Protein AF-A0A9W7GBH0-F1 (afdb_monomer)

Organism: NCBI:txid722753

InterPro domains:
  IPR023393 START-like domain superfamily [G3DSA:3.30.530.20] (1-182)
  IPR044996 Coenzyme Q-binding protein COQ10-like [PTHR12901] (3-180)

Mean predicted aligned error: 9.2 Å

pLDDT: mean 79.4, std 19.67, range [28.48, 96.88]

Foldseek 3Di:
DQFFLVLLLVLVPPQQCCCVFQPQFVGKDFPFQFDQD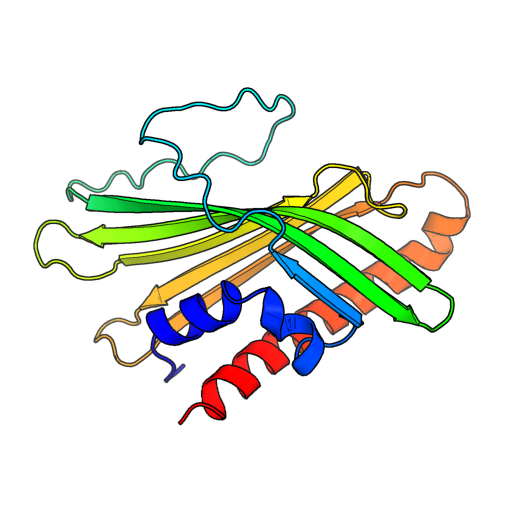DPPDDDPDDDDDDPDPDPPPDPFDKDKDKTWTKMKTWGDPDPVDIWIWIWIKIWMWIATPVPRHTAKIKIKTWTPCRIPFFNIKIKMWIWGADDVRRDIDIDIDIDTHTPDPDPCCVVVVVVCVVVVVVSVVSRVVRSVVVSVVVD

Sequence (183 aa):
MDIKPSKLFHVVTDVNEYSKFVPYVAKSVILSPDQIFPPGQRSKVSHSPISVLEPLNSTEKATIFKKQFQATLDVGFTSTFTDKYTSLVNCRRIQSDADSSVLEYSVHAQDLGDSSFFYGLGSLWTIRPHDGGSGSNVEFTCWYVPRSSSVFAKGVGVMIDGSYEMVSRRQMEAFWSRCKEDR

Structure (mmCIF, N/CA/C/O backbone):
data_AF-A0A9W7GBH0-F1
#
_entry.id   AF-A0A9W7GBH0-F1
#
loop_
_atom_site.group_PDB
_atom_site.id
_atom_site.type_symbol
_atom_site.label_atom_id
_atom_site.label_alt_id
_atom_site.label_comp_id
_atom_site.label_asym_id
_atom_site.label_entity_id
_atom_site.label_seq_id
_atom_site.pdbx_PDB_ins_code
_atom_site.Cartn_x
_atom_site.Cartn_y
_atom_site.Cartn_z
_atom_site.occupancy
_atom_site.B_iso_or_equiv
_atom_site.auth_seq_id
_atom_site.auth_comp_id
_atom_site.auth_asym_id
_atom_site.auth_atom_id
_atom_site.pdbx_P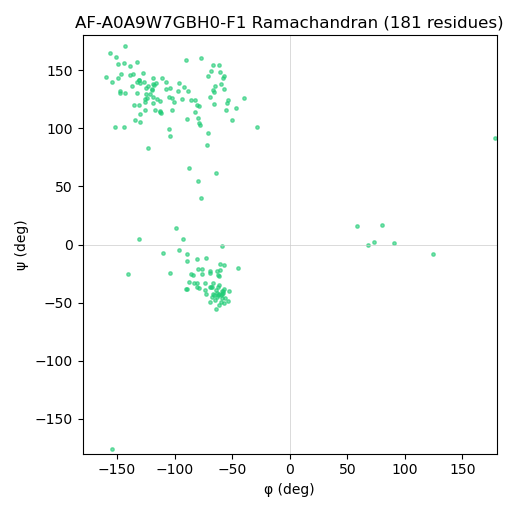DB_model_num
ATOM 1 N N . MET A 1 1 ? 12.425 -12.476 -5.979 1.00 63.09 1 MET A N 1
ATOM 2 C CA . MET A 1 1 ? 11.311 -13.465 -5.940 1.00 63.09 1 MET A CA 1
ATOM 3 C C . MET A 1 1 ? 10.638 -13.525 -7.308 1.00 63.09 1 MET A C 1
ATOM 5 O O . MET A 1 1 ? 10.525 -12.467 -7.914 1.00 63.09 1 MET A O 1
ATOM 9 N N . ASP A 1 2 ? 10.138 -14.682 -7.762 1.00 84.94 2 ASP A N 1
ATOM 10 C CA . ASP A 1 2 ? 9.550 -14.868 -9.114 1.00 84.94 2 ASP A CA 1
ATOM 11 C C . ASP A 1 2 ? 8.100 -14.354 -9.232 1.00 84.94 2 ASP A C 1
ATOM 13 O O . ASP A 1 2 ? 7.161 -15.075 -9.588 1.00 84.94 2 ASP A O 1
ATOM 17 N N . ILE A 1 3 ? 7.891 -13.089 -8.874 1.00 88.38 3 ILE A N 1
ATOM 18 C CA . ILE A 1 3 ? 6.651 -12.351 -9.115 1.00 88.38 3 ILE A CA 1
ATOM 19 C C . ILE A 1 3 ? 7.029 -11.140 -9.952 1.00 88.38 3 ILE A C 1
ATOM 21 O O . ILE A 1 3 ? 7.956 -10.409 -9.600 1.00 88.38 3 ILE A O 1
ATOM 25 N N . LYS A 1 4 ? 6.315 -10.923 -11.060 1.00 91.06 4 LYS A N 1
ATOM 26 C CA . LYS A 1 4 ? 6.523 -9.743 -11.905 1.00 91.06 4 LYS A CA 1
ATOM 27 C C . LYS A 1 4 ? 6.148 -8.472 -11.128 1.00 91.06 4 LYS A C 1
ATOM 29 O O . LYS A 1 4 ? 5.064 -8.459 -10.535 1.00 91.06 4 LYS A O 1
ATOM 34 N N . PRO A 1 5 ? 6.952 -7.395 -11.195 1.00 92.00 5 PRO A N 1
ATOM 35 C CA . PRO A 1 5 ? 6.675 -6.152 -10.472 1.00 92.00 5 PRO A CA 1
ATOM 36 C C . PRO A 1 5 ? 5.276 -5.588 -10.729 1.00 92.00 5 PRO A C 1
ATOM 38 O O . PRO A 1 5 ? 4.586 -5.172 -9.803 1.00 92.00 5 PRO A O 1
ATOM 41 N N . SER A 1 6 ? 4.819 -5.653 -11.983 1.00 92.31 6 SER A N 1
ATOM 42 C CA . SER A 1 6 ? 3.494 -5.183 -12.393 1.00 92.31 6 SER A CA 1
ATOM 43 C C . SER A 1 6 ? 2.346 -5.925 -11.709 1.00 92.31 6 SER A C 1
ATOM 45 O O . SER A 1 6 ? 1.331 -5.306 -11.402 1.00 92.31 6 SER A O 1
ATOM 47 N N . LYS A 1 7 ? 2.503 -7.229 -11.444 1.00 92.88 7 LYS A N 1
ATOM 48 C CA . LYS A 1 7 ? 1.482 -8.037 -10.768 1.00 92.88 7 LYS A CA 1
ATOM 49 C C . LYS A 1 7 ? 1.347 -7.619 -9.311 1.00 92.88 7 LYS A C 1
ATOM 51 O O . LYS A 1 7 ? 0.241 -7.344 -8.863 1.00 92.88 7 LYS A O 1
ATOM 56 N N . LEU A 1 8 ? 2.470 -7.525 -8.597 1.00 92.81 8 LEU A N 1
ATOM 57 C CA . LEU A 1 8 ? 2.453 -7.084 -7.204 1.00 92.81 8 LEU A CA 1
ATOM 58 C C . LEU A 1 8 ? 1.930 -5.652 -7.087 1.00 92.81 8 LEU A C 1
ATOM 60 O O . LEU A 1 8 ? 1.092 -5.382 -6.236 1.00 92.81 8 LEU A O 1
ATOM 64 N N . PHE A 1 9 ? 2.367 -4.757 -7.977 1.00 94.69 9 PHE A N 1
ATOM 65 C CA . PHE A 1 9 ? 1.847 -3.396 -8.026 1.00 94.69 9 PHE A CA 1
ATOM 66 C C . PHE A 1 9 ? 0.328 -3.383 -8.204 1.00 94.69 9 PHE A C 1
ATOM 68 O O . PHE A 1 9 ? -0.350 -2.695 -7.454 1.00 94.69 9 PHE A O 1
ATOM 75 N N . HIS A 1 10 ? -0.215 -4.183 -9.127 1.00 95.00 10 HIS A N 1
ATOM 76 C CA . HIS A 1 10 ? -1.659 -4.272 -9.328 1.00 95.00 10 HIS A CA 1
ATOM 77 C C . HIS A 1 10 ? -2.391 -4.682 -8.044 1.00 95.00 10 HIS A C 1
ATOM 79 O O . HIS A 1 10 ? -3.281 -3.952 -7.614 1.00 95.00 10 HIS A O 1
ATOM 85 N N . VAL A 1 11 ? -1.950 -5.761 -7.385 1.00 95.56 11 VAL A N 1
ATOM 86 C CA . VAL A 1 11 ? -2.546 -6.239 -6.125 1.00 95.56 11 VAL A CA 1
ATOM 87 C C . VAL A 1 11 ? -2.461 -5.178 -5.019 1.00 95.56 11 VAL A C 1
ATOM 89 O O . VAL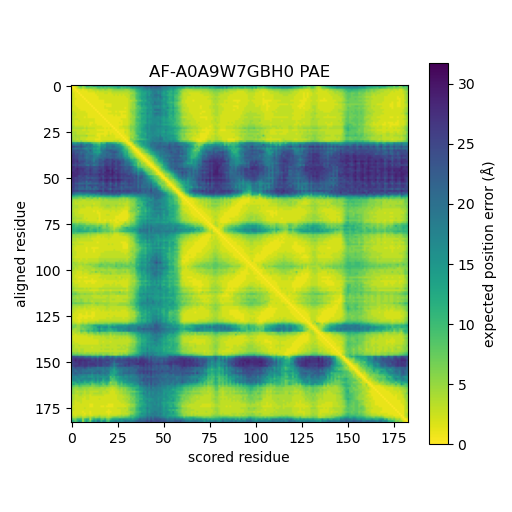 A 1 11 ? -3.443 -4.948 -4.324 1.00 95.56 11 VAL A O 1
ATOM 92 N N . VAL A 1 12 ? -1.323 -4.490 -4.872 1.00 95.06 12 VAL A N 1
ATOM 93 C CA . VAL A 1 12 ? -1.137 -3.414 -3.873 1.00 95.06 12 VAL A CA 1
ATOM 94 C C . VAL A 1 12 ? -1.964 -2.161 -4.205 1.00 95.06 12 VAL A C 1
ATOM 96 O O . VAL A 1 12 ? -2.290 -1.364 -3.333 1.00 95.06 12 VAL A O 1
ATOM 99 N N . THR A 1 13 ? -2.322 -1.939 -5.467 1.00 94.88 13 THR A N 1
ATOM 100 C CA . THR A 1 13 ? -3.194 -0.813 -5.841 1.00 94.88 13 THR A CA 1
ATOM 101 C C . THR A 1 13 ? -4.682 -1.149 -5.800 1.00 94.88 13 THR A C 1
ATOM 103 O O . THR A 1 13 ? -5.501 -0.229 -5.809 1.00 94.88 13 THR A O 1
ATOM 106 N N . ASP A 1 14 ? -5.047 -2.431 -5.723 1.00 95.00 14 ASP A N 1
ATOM 107 C CA . ASP A 1 14 ? -6.439 -2.881 -5.693 1.00 95.00 14 ASP A CA 1
ATOM 108 C C . ASP A 1 14 ? -7.000 -2.911 -4.266 1.00 95.00 14 ASP A C 1
ATOM 110 O O . ASP A 1 14 ? -7.303 -3.950 -3.675 1.00 95.00 14 ASP A O 1
ATOM 114 N N . VAL A 1 15 ? -7.117 -1.717 -3.685 1.00 94.94 15 VAL A N 1
ATOM 115 C CA . VAL A 1 15 ? -7.515 -1.551 -2.282 1.00 94.94 15 VAL A CA 1
ATOM 116 C C . VAL A 1 15 ? -8.921 -2.101 -2.010 1.00 94.94 15 VAL A C 1
ATOM 118 O O . VAL A 1 15 ? -9.196 -2.549 -0.900 1.00 94.94 15 VAL A O 1
ATOM 121 N N . ASN A 1 16 ? -9.815 -2.138 -3.002 1.00 95.69 16 ASN A N 1
ATOM 122 C CA . ASN A 1 16 ? -11.173 -2.673 -2.826 1.00 95.69 16 ASN A CA 1
ATOM 123 C C . ASN A 1 16 ? -11.181 -4.163 -2.444 1.00 95.69 16 ASN A C 1
ATOM 125 O O . ASN A 1 16 ? -12.094 -4.625 -1.762 1.00 95.69 16 ASN A O 1
ATOM 129 N N . GLU A 1 17 ? -10.144 -4.904 -2.824 1.00 96.38 17 GLU A N 1
ATOM 130 C CA . GLU A 1 17 ? -10.050 -6.342 -2.581 1.00 96.38 17 GLU A CA 1
ATOM 131 C C . GLU A 1 17 ? -9.405 -6.687 -1.233 1.00 96.38 17 GLU A C 1
ATOM 133 O O . GLU A 1 17 ? -9.427 -7.849 -0.828 1.00 96.38 17 GLU A O 1
ATOM 138 N N . TYR A 1 18 ? -8.857 -5.707 -0.503 1.00 96.50 18 TYR A N 1
ATOM 139 C CA . TYR A 1 18 ? -8.078 -5.975 0.712 1.00 96.50 18 TYR A CA 1
ATOM 140 C C . TYR A 1 18 ? -8.863 -6.745 1.769 1.00 96.50 18 TYR A C 1
ATOM 142 O O . TYR A 1 18 ? -8.324 -7.680 2.350 1.00 96.50 18 TYR A O 1
ATOM 150 N N . SER A 1 19 ? -10.143 -6.426 1.970 1.00 95.56 19 SER A N 1
ATOM 151 C CA . SER A 1 19 ? -11.005 -7.151 2.919 1.00 95.56 19 SER A CA 1
ATOM 152 C C . SER A 1 19 ? -11.125 -8.662 2.659 1.00 95.56 19 SER A C 1
ATOM 154 O O . SER A 1 19 ? -11.524 -9.406 3.552 1.00 95.56 19 SER A O 1
ATOM 156 N N . LYS A 1 20 ? -10.768 -9.142 1.459 1.00 95.88 20 LYS A N 1
ATOM 157 C CA . LYS A 1 20 ? -10.828 -10.567 1.108 1.00 95.88 20 LYS A CA 1
ATOM 158 C C . LYS A 1 20 ? -9.583 -11.350 1.516 1.00 95.88 20 LYS A C 1
ATOM 160 O O . LYS A 1 20 ? -9.679 -12.562 1.676 1.00 95.88 20 LYS A O 1
ATOM 165 N N . PHE A 1 21 ? -8.425 -10.696 1.643 1.00 95.81 21 PHE A N 1
ATOM 166 C CA . PHE A 1 21 ? -7.155 -11.405 1.848 1.00 95.81 21 PHE A CA 1
ATOM 167 C C . PHE A 1 21 ? -6.194 -10.741 2.836 1.00 95.81 21 PHE A C 1
ATOM 169 O O . PHE A 1 21 ? -5.370 -11.438 3.421 1.00 95.81 21 PHE A O 1
ATOM 176 N N . VAL A 1 22 ? -6.269 -9.425 3.046 1.00 93.25 22 VAL A N 1
ATOM 177 C CA . VAL A 1 22 ? -5.382 -8.710 3.967 1.00 93.25 22 VAL A CA 1
ATOM 178 C C . VAL A 1 22 ? -5.878 -8.924 5.399 1.00 93.25 22 VAL A C 1
ATOM 180 O O . VAL A 1 22 ? -6.995 -8.519 5.730 1.00 93.25 22 VAL A O 1
ATOM 183 N N . PRO A 1 23 ? -5.064 -9.525 6.284 1.00 90.38 23 PRO A N 1
ATOM 184 C CA . PRO A 1 23 ? -5.455 -9.750 7.665 1.00 90.38 23 PRO A CA 1
ATOM 185 C C . PRO A 1 23 ? -5.840 -8.445 8.360 1.00 90.38 23 PRO A C 1
ATOM 187 O O . PRO A 1 23 ? -5.225 -7.403 8.128 1.00 90.38 23 PRO A O 1
ATOM 190 N N . TYR A 1 24 ? -6.827 -8.532 9.253 1.00 89.56 24 TYR A N 1
ATOM 191 C CA . TYR A 1 24 ? -7.330 -7.420 10.069 1.00 89.56 24 TYR A CA 1
ATOM 192 C C . TYR A 1 24 ? -8.057 -6.313 9.301 1.00 89.56 24 TYR A C 1
ATOM 194 O O . TYR A 1 24 ? -8.541 -5.384 9.936 1.00 89.56 24 TYR A O 1
ATOM 202 N N . VAL A 1 25 ? -8.182 -6.396 7.974 1.00 92.88 25 VAL A N 1
ATOM 203 C CA . VAL A 1 25 ? -8.995 -5.459 7.190 1.00 92.88 25 VAL A CA 1
ATOM 204 C C . VAL A 1 25 ? -10.420 -5.997 7.114 1.00 92.88 25 VAL A C 1
ATOM 206 O O . VAL A 1 25 ? -10.688 -6.971 6.419 1.00 92.88 25 VAL A O 1
ATOM 209 N N . ALA A 1 26 ? -11.345 -5.356 7.825 1.00 93.25 26 ALA A N 1
ATOM 210 C CA . ALA A 1 26 ? -12.761 -5.718 7.804 1.00 93.25 26 ALA A CA 1
ATOM 211 C C . ALA A 1 26 ? -13.472 -5.149 6.568 1.00 93.25 26 ALA A C 1
ATOM 213 O O . ALA A 1 26 ? -14.352 -5.789 5.990 1.00 93.25 26 ALA A O 1
ATOM 214 N N . LYS A 1 27 ? -13.086 -3.942 6.143 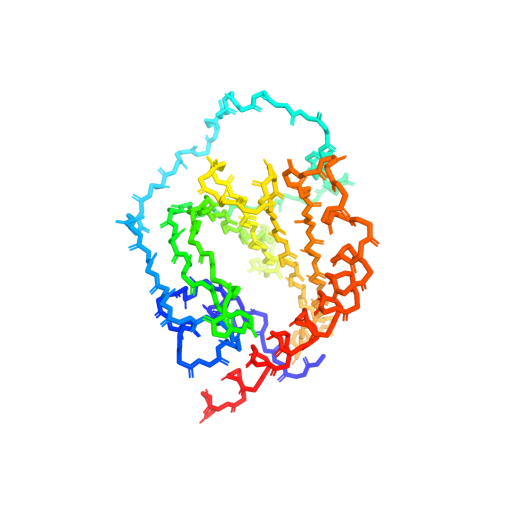1.00 95.62 27 LYS A N 1
ATOM 215 C CA . LYS A 1 27 ? -13.640 -3.277 4.961 1.00 95.62 27 LYS A CA 1
ATOM 216 C C . LYS A 1 27 ? -12.590 -2.393 4.306 1.00 95.62 27 LYS A C 1
ATOM 218 O O . LYS A 1 27 ? -11.815 -1.726 4.985 1.00 95.62 27 LYS A O 1
ATOM 223 N N . SER A 1 28 ? -12.606 -2.348 2.981 1.00 95.62 28 SER A N 1
ATOM 224 C CA . SER A 1 28 ? -11.708 -1.512 2.195 1.00 95.62 28 SER A CA 1
ATOM 225 C C . SER A 1 28 ? -12.429 -0.959 0.971 1.00 95.62 28 SER A C 1
ATOM 227 O O . SER A 1 28 ? -13.142 -1.687 0.284 1.00 95.62 28 SER A O 1
ATOM 229 N N . VAL A 1 29 ? -12.323 0.352 0.744 1.00 95.62 29 VAL A N 1
ATOM 230 C CA . VAL A 1 29 ? -13.066 1.039 -0.326 1.00 95.62 29 VAL A CA 1
ATOM 231 C C . VAL A 1 29 ? -12.247 2.198 -0.879 1.00 95.62 29 VAL A C 1
ATOM 233 O O . VAL A 1 29 ? -11.768 3.035 -0.117 1.00 95.62 29 VAL A O 1
ATOM 236 N N . ILE A 1 30 ? -12.143 2.291 -2.202 1.00 93.75 30 ILE A N 1
ATOM 237 C CA . ILE A 1 30 ? -11.676 3.490 -2.904 1.00 93.75 30 ILE A CA 1
ATOM 238 C C . ILE A 1 30 ? -12.842 4.482 -2.993 1.00 93.75 30 ILE A C 1
ATOM 240 O O . ILE A 1 30 ? -13.881 4.171 -3.570 1.00 93.75 30 ILE A O 1
ATOM 244 N N . LEU A 1 31 ? -12.675 5.677 -2.422 1.00 88.00 31 LEU A N 1
ATOM 245 C CA . LEU A 1 31 ? -13.735 6.689 -2.343 1.00 88.00 31 LEU A CA 1
ATOM 246 C C . LEU A 1 31 ? -13.933 7.452 -3.660 1.00 88.00 31 LEU A C 1
ATOM 248 O O . LEU A 1 31 ? -15.062 7.761 -4.028 1.00 88.00 31 LEU A O 1
ATOM 252 N N . SER A 1 32 ? -12.836 7.741 -4.363 1.00 77.75 32 SER A N 1
ATOM 253 C CA . SER A 1 32 ? -12.828 8.515 -5.611 1.00 77.75 32 SER A CA 1
ATOM 254 C C . SER A 1 32 ? -11.754 7.945 -6.539 1.00 77.75 32 SER A C 1
ATOM 256 O O . SER A 1 32 ? -10.575 8.230 -6.317 1.00 77.75 32 SER A O 1
ATOM 258 N N . PRO A 1 33 ? -12.117 7.126 -7.545 1.00 64.38 33 PRO A N 1
ATOM 259 C CA . PRO A 1 33 ? -11.151 6.334 -8.305 1.00 64.38 33 PRO A CA 1
ATOM 260 C C . PRO A 1 33 ? -10.078 7.113 -9.064 1.00 64.38 33 PRO A C 1
ATOM 262 O O . PRO A 1 33 ? -9.028 6.530 -9.324 1.00 64.38 33 PRO A O 1
ATOM 265 N N . ASP A 1 34 ? -10.278 8.394 -9.387 1.00 56.94 34 ASP A N 1
ATOM 266 C CA . ASP A 1 34 ? -9.337 9.150 -10.215 1.00 56.94 34 ASP A CA 1
ATOM 267 C C . ASP A 1 34 ? -9.366 10.656 -9.904 1.00 56.94 34 ASP A C 1
ATOM 269 O O . ASP A 1 34 ? -10.206 11.401 -10.405 1.00 56.94 34 ASP A O 1
ATOM 273 N N . GLN A 1 35 ? -8.389 11.135 -9.131 1.00 54.06 35 GLN A N 1
ATOM 274 C CA . GLN A 1 35 ? -7.873 12.487 -9.339 1.00 54.06 35 GLN A CA 1
ATOM 275 C C . GLN A 1 35 ? -6.519 12.347 -10.034 1.00 54.06 35 GLN A C 1
ATOM 277 O O . GLN A 1 35 ? -5.478 12.141 -9.409 1.00 54.06 35 GLN A O 1
ATOM 282 N N . ILE A 1 36 ? -6.538 12.405 -11.367 1.00 49.38 36 ILE A N 1
ATOM 283 C CA . ILE A 1 36 ? -5.316 12.553 -12.157 1.00 49.38 36 ILE A CA 1
ATOM 284 C C . ILE A 1 36 ? -4.837 13.985 -11.924 1.00 49.38 36 ILE A C 1
ATOM 286 O O . ILE A 1 36 ? -5.322 14.922 -12.557 1.00 49.38 36 ILE A O 1
ATOM 290 N N . PHE A 1 37 ? -3.913 14.177 -10.983 1.00 45.84 37 PHE A N 1
ATOM 291 C CA . PHE A 1 37 ? -3.255 15.469 -10.843 1.00 45.84 37 PHE A CA 1
ATOM 292 C C . PHE A 1 37 ? -2.349 15.676 -12.055 1.00 45.84 37 PHE A C 1
ATOM 294 O O . PHE A 1 37 ? -1.511 14.808 -12.336 1.00 45.84 37 PHE A O 1
ATOM 301 N N . PRO A 1 38 ? -2.477 16.799 -12.780 1.00 39.62 38 PRO A N 1
ATOM 302 C CA . PRO A 1 38 ? -1.537 17.109 -13.837 1.00 39.62 38 PRO A CA 1
ATOM 303 C C . PRO A 1 38 ? -0.115 17.159 -13.251 1.00 39.62 38 PRO A C 1
ATOM 305 O O . PRO A 1 38 ? 0.078 17.600 -12.108 1.00 39.62 38 PRO A O 1
ATOM 308 N N . PRO A 1 39 ? 0.902 16.698 -13.998 1.00 41.72 39 PRO A N 1
ATOM 309 C CA . PRO A 1 39 ? 2.285 16.788 -13.554 1.00 41.72 39 PRO A CA 1
ATOM 310 C C . PRO A 1 39 ? 2.627 18.252 -13.231 1.00 41.72 39 PRO A C 1
ATOM 312 O O . PRO A 1 39 ? 2.588 19.108 -14.106 1.00 41.72 39 PRO A O 1
ATOM 315 N N . GLY A 1 40 ? 2.936 18.544 -11.960 1.00 40.16 40 GLY A N 1
ATOM 316 C CA . GLY A 1 40 ? 3.377 19.874 -11.512 1.00 40.16 40 GLY A CA 1
ATOM 317 C C . GLY A 1 40 ? 2.568 20.522 -10.382 1.00 40.16 40 GLY A C 1
ATOM 318 O O . GLY A 1 40 ? 3.017 21.529 -9.836 1.00 40.16 40 GLY A O 1
ATOM 319 N N . GLN A 1 41 ? 1.428 19.964 -9.962 1.00 35.78 41 GLN A N 1
ATOM 320 C CA . GLN A 1 41 ? 0.673 20.528 -8.835 1.00 35.78 41 GLN A CA 1
ATOM 321 C C . GLN A 1 41 ? 1.306 20.136 -7.485 1.00 35.78 41 GLN A C 1
ATOM 323 O O . GLN A 1 41 ? 1.200 19.001 -7.026 1.00 35.78 41 GLN A O 1
ATOM 328 N N . ARG A 1 42 ? 2.005 21.084 -6.844 1.00 35.47 42 ARG A N 1
ATOM 329 C CA . ARG A 1 42 ? 2.471 20.961 -5.452 1.00 35.47 42 ARG A CA 1
ATOM 330 C C . ARG A 1 42 ? 1.296 21.221 -4.508 1.00 35.47 42 ARG A C 1
ATOM 332 O O . ARG A 1 42 ? 0.941 22.376 -4.279 1.00 35.47 42 ARG A O 1
ATOM 339 N N . SER A 1 43 ? 0.716 20.173 -3.931 1.00 36.69 43 SER A N 1
ATOM 340 C CA . SER A 1 43 ? -0.175 20.329 -2.778 1.00 36.69 43 SER A CA 1
ATOM 341 C C . SER A 1 43 ? 0.635 20.841 -1.587 1.00 36.69 43 SER A C 1
ATOM 343 O O . SER A 1 43 ? 1.604 20.209 -1.167 1.00 36.69 43 SER A O 1
ATOM 345 N N . LYS A 1 44 ? 0.263 22.008 -1.048 1.00 29.08 44 LYS A N 1
ATOM 346 C CA . LYS A 1 44 ? 0.794 22.518 0.222 1.00 29.08 44 LYS A CA 1
ATOM 347 C C . LYS A 1 44 ? 0.220 21.674 1.362 1.00 29.08 44 LYS A C 1
ATOM 349 O O . LYS A 1 44 ? -0.787 22.047 1.950 1.00 29.08 44 LYS A O 1
ATOM 354 N N . VAL A 1 45 ? 0.858 20.552 1.674 1.00 32.56 45 VAL A N 1
ATOM 355 C CA . VAL A 1 45 ? 0.675 19.890 2.969 1.00 32.56 45 VAL A CA 1
ATOM 356 C C . VAL A 1 45 ? 1.922 20.191 3.786 1.00 32.56 45 VAL A C 1
ATOM 358 O O . VAL A 1 45 ? 2.997 19.644 3.559 1.00 32.56 45 VAL A O 1
ATOM 361 N N . SER A 1 46 ? 1.784 21.175 4.671 1.00 33.09 46 SER A N 1
ATOM 362 C CA . SER A 1 46 ? 2.785 21.524 5.671 1.00 33.09 46 SER A CA 1
ATOM 363 C C . SER A 1 46 ? 2.658 20.535 6.818 1.00 33.09 46 SER A C 1
ATOM 365 O O . SER A 1 46 ? 1.655 20.580 7.516 1.00 33.09 46 SER A O 1
ATOM 367 N N . HIS A 1 47 ? 3.636 19.640 6.950 1.00 29.62 47 HIS A N 1
ATOM 368 C CA . HIS A 1 47 ? 4.409 19.338 8.164 1.00 29.62 47 HIS A CA 1
ATOM 369 C C . HIS A 1 47 ? 5.394 18.205 7.807 1.00 29.62 47 HIS A C 1
ATOM 371 O O . HIS A 1 47 ? 5.063 17.026 7.824 1.00 29.62 47 HIS A O 1
ATOM 377 N N . SER A 1 48 ? 6.596 18.608 7.392 1.00 28.48 48 SER A N 1
ATOM 378 C CA . SER A 1 48 ? 7.765 17.756 7.108 1.00 28.48 48 SER A CA 1
ATOM 379 C C . SER A 1 48 ? 8.447 17.293 8.417 1.00 28.48 48 SER A C 1
ATOM 381 O O . SER A 1 48 ? 8.267 17.980 9.424 1.00 28.48 48 SER A O 1
ATOM 383 N N . PRO A 1 49 ? 9.276 16.219 8.426 1.00 39.00 49 PRO A N 1
ATOM 384 C CA . PRO A 1 49 ? 10.068 15.763 7.286 1.00 39.00 49 PRO A CA 1
ATOM 385 C C . PRO A 1 49 ? 10.043 14.251 7.038 1.00 39.00 49 PRO A C 1
ATOM 387 O O . PRO A 1 49 ? 10.574 13.462 7.811 1.00 39.00 49 PRO A O 1
ATOM 390 N N . ILE A 1 50 ? 9.567 13.863 5.859 1.00 35.91 50 ILE A N 1
ATOM 391 C CA . ILE A 1 50 ? 10.222 12.784 5.123 1.00 35.91 50 ILE A CA 1
ATOM 392 C C . ILE A 1 50 ? 10.719 13.431 3.844 1.00 35.91 50 ILE A C 1
ATOM 394 O O . ILE A 1 50 ? 9.932 13.973 3.065 1.00 35.91 50 ILE A O 1
ATOM 398 N N . SER A 1 51 ? 12.041 13.456 3.699 1.00 34.28 51 SER A N 1
ATOM 399 C CA . SER A 1 51 ? 12.728 13.913 2.504 1.00 34.28 51 SER A CA 1
ATOM 400 C C . SER A 1 51 ? 12.110 13.208 1.308 1.00 34.28 51 SER A C 1
ATOM 402 O O . SER A 1 51 ? 12.251 12.001 1.123 1.00 34.28 51 SER A O 1
ATOM 404 N N . VAL A 1 52 ? 11.352 13.988 0.541 1.00 41.59 52 VAL A N 1
ATOM 405 C CA . VAL A 1 52 ? 10.885 13.638 -0.791 1.00 41.59 52 VAL A CA 1
ATOM 406 C C . VAL A 1 52 ? 12.097 13.098 -1.525 1.00 41.59 52 VAL A C 1
ATOM 408 O O . VAL A 1 52 ? 13.068 13.837 -1.660 1.00 41.59 52 VAL A O 1
ATOM 411 N N . LEU A 1 53 ? 12.025 11.824 -1.926 1.00 48.00 53 LEU A N 1
ATOM 412 C CA . LEU A 1 53 ? 12.938 11.159 -2.853 1.00 48.00 53 LEU A CA 1
ATOM 413 C C . LEU A 1 53 ? 13.513 12.196 -3.815 1.00 48.00 53 LEU A C 1
ATOM 415 O O . LEU A 1 53 ? 12.820 12.634 -4.741 1.00 48.00 53 LEU A O 1
ATOM 419 N N . GLU A 1 54 ? 14.747 12.629 -3.554 1.00 44.75 54 GLU A N 1
ATOM 420 C CA . GLU A 1 54 ? 15.479 13.405 -4.536 1.00 44.75 54 GLU A CA 1
ATOM 421 C C . GLU A 1 54 ? 15.527 12.534 -5.793 1.00 44.75 54 GLU A C 1
ATOM 423 O O . GLU A 1 54 ? 15.736 11.317 -5.689 1.00 44.75 54 GLU A O 1
ATOM 428 N N . PRO A 1 55 ? 15.233 13.095 -6.977 1.00 43.03 55 PRO A N 1
ATOM 429 C CA . PRO A 1 55 ? 15.424 12.344 -8.201 1.00 43.03 55 PRO A CA 1
ATOM 430 C C . PRO A 1 55 ? 16.869 11.855 -8.180 1.00 43.03 55 PRO A C 1
ATOM 432 O O . PRO A 1 55 ? 17.778 12.663 -7.988 1.00 43.03 55 PRO A O 1
ATOM 435 N N . LEU A 1 56 ? 17.060 10.536 -8.304 1.00 45.22 56 LEU A N 1
ATOM 436 C CA . LEU A 1 56 ? 18.376 9.951 -8.526 1.00 45.22 56 LEU A CA 1
ATOM 437 C C . LEU A 1 56 ? 19.116 10.867 -9.507 1.00 45.22 56 LEU A C 1
ATOM 439 O O . LEU A 1 56 ? 18.575 11.163 -10.574 1.00 45.22 56 LEU A O 1
ATOM 443 N N . ASN A 1 57 ? 20.315 11.317 -9.132 1.00 44.50 57 ASN A N 1
ATOM 444 C CA . ASN A 1 57 ? 21.267 12.012 -10.000 1.00 44.50 57 ASN A CA 1
ATOM 445 C C . ASN A 1 57 ? 21.731 11.064 -11.125 1.00 44.50 57 ASN A C 1
ATOM 447 O O . ASN A 1 57 ? 22.898 10.694 -11.205 1.00 44.50 57 ASN A O 1
ATOM 451 N N . SER A 1 58 ? 20.797 10.611 -11.953 1.00 46.38 58 SER A N 1
ATOM 452 C CA . SER A 1 58 ? 21.013 9.721 -13.075 1.00 46.38 58 SER A CA 1
ATOM 453 C C . SER A 1 58 ? 20.737 10.510 -14.340 1.00 46.38 58 SER A C 1
ATOM 455 O O . SER A 1 58 ? 19.669 11.083 -14.538 1.00 46.38 58 SER A O 1
ATOM 457 N N . THR A 1 59 ? 21.744 10.529 -15.195 1.00 53.34 59 THR A N 1
ATOM 458 C CA . THR A 1 59 ? 21.788 11.098 -16.539 1.00 53.34 59 THR A CA 1
ATOM 459 C C . THR A 1 59 ? 20.746 10.490 -17.496 1.00 53.34 59 THR A C 1
ATOM 461 O O . THR A 1 59 ? 20.670 10.899 -18.654 1.00 53.34 59 THR A O 1
ATOM 464 N N . GLU A 1 60 ? 19.944 9.523 -17.044 1.00 63.34 60 GLU A N 1
ATOM 465 C CA . GLU A 1 60 ? 18.869 8.907 -17.814 1.00 63.34 60 GLU A CA 1
ATOM 466 C C . GLU A 1 60 ? 17.572 9.707 -17.716 1.00 63.34 60 GLU A C 1
ATOM 468 O O . GLU A 1 60 ? 17.018 9.950 -16.641 1.00 63.34 60 GLU A O 1
ATOM 473 N N . LYS A 1 61 ? 17.051 10.091 -18.883 1.00 83.94 61 LYS A N 1
ATOM 474 C CA . LYS A 1 61 ? 15.691 10.611 -18.984 1.00 83.94 61 LYS A CA 1
ATOM 475 C C . LYS A 1 61 ? 14.713 9.488 -18.627 1.00 83.94 61 LYS A C 1
ATOM 477 O O . LYS A 1 61 ? 14.837 8.368 -19.126 1.00 83.94 61 LYS A O 1
ATOM 482 N N . ALA A 1 62 ? 13.766 9.790 -17.747 1.00 88.44 62 ALA A N 1
ATOM 483 C CA . ALA A 1 62 ? 12.762 8.840 -17.299 1.00 88.44 62 ALA A CA 1
ATOM 484 C C . ALA A 1 62 ? 11.383 9.495 -17.242 1.00 88.44 62 ALA A C 1
ATOM 486 O O . ALA A 1 62 ? 11.205 10.592 -16.698 1.00 88.44 62 ALA A O 1
ATOM 487 N N . THR A 1 63 ? 10.384 8.767 -17.724 1.00 88.75 63 THR A N 1
ATOM 48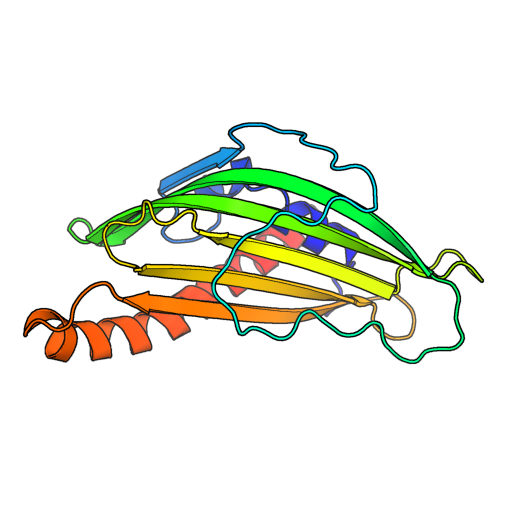8 C CA . THR A 1 63 ? 8.980 9.149 -17.660 1.00 88.75 63 THR A CA 1
ATOM 489 C C . THR A 1 63 ? 8.362 8.659 -16.353 1.00 88.75 63 THR A C 1
ATOM 491 O O . THR A 1 63 ? 8.496 7.499 -15.955 1.00 88.75 63 THR A O 1
ATOM 494 N N . ILE A 1 64 ? 7.637 9.549 -15.670 1.00 90.38 64 ILE A N 1
ATOM 495 C CA . ILE A 1 64 ? 6.960 9.244 -14.407 1.00 90.38 64 ILE A CA 1
ATOM 496 C C . ILE A 1 64 ? 5.448 9.280 -14.612 1.00 90.38 64 ILE A C 1
ATOM 498 O O . ILE A 1 64 ? 4.863 10.343 -14.815 1.00 90.38 64 ILE A O 1
ATOM 502 N N . PHE A 1 65 ? 4.806 8.128 -14.448 1.00 89.94 65 PHE A N 1
ATOM 503 C CA . PHE A 1 65 ? 3.353 8.012 -14.389 1.00 89.94 65 PHE A CA 1
ATOM 504 C C . PHE A 1 65 ? 2.903 8.102 -12.934 1.00 89.94 65 PHE A C 1
ATOM 506 O O . PHE A 1 65 ? 3.508 7.473 -12.061 1.00 89.94 65 PHE A O 1
ATOM 513 N N . LYS A 1 66 ? 1.848 8.878 -12.667 1.00 92.75 66 LYS A N 1
ATOM 514 C CA . LYS A 1 66 ? 1.284 9.062 -11.326 1.00 92.75 66 LYS A CA 1
ATOM 515 C C . LYS A 1 66 ? -0.224 8.851 -11.351 1.00 92.75 66 LYS A C 1
ATOM 517 O O .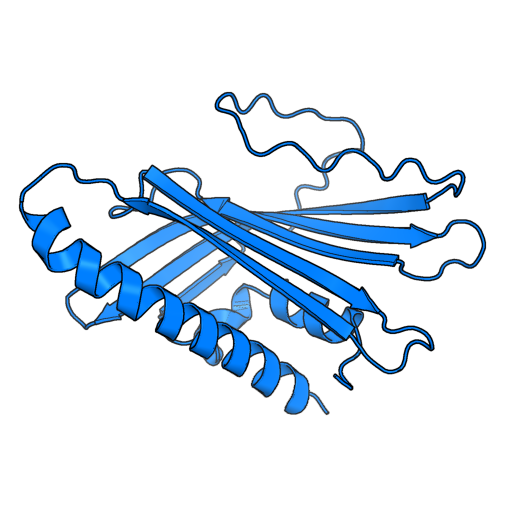 LYS A 1 66 ? -0.895 9.328 -12.261 1.00 92.75 66 LYS A O 1
ATOM 522 N N . LYS A 1 67 ? -0.739 8.181 -10.326 1.00 91.44 67 LYS A N 1
ATOM 523 C CA . LYS A 1 67 ? -2.167 8.088 -10.014 1.00 91.44 67 LYS A CA 1
ATOM 524 C C . LYS A 1 67 ? -2.355 8.413 -8.536 1.00 91.44 67 LYS A C 1
ATOM 526 O O . LYS A 1 67 ? -1.527 8.017 -7.720 1.00 91.44 67 LYS A O 1
ATOM 531 N N . GLN A 1 68 ? -3.419 9.133 -8.198 1.00 93.62 68 GLN A N 1
ATOM 532 C CA . GLN A 1 68 ? -3.778 9.425 -6.815 1.00 93.62 68 GLN A CA 1
ATOM 533 C C . GLN A 1 68 ? -5.265 9.147 -6.594 1.00 93.62 68 GLN A C 1
ATOM 535 O O . GLN A 1 68 ? -6.093 9.447 -7.457 1.00 93.62 68 GLN A O 1
ATOM 540 N N . PHE A 1 69 ? -5.595 8.569 -5.443 1.00 93.69 69 PHE A N 1
ATOM 541 C CA . PHE A 1 69 ? -6.971 8.359 -5.002 1.00 93.69 69 PHE A CA 1
ATOM 542 C C . PHE A 1 69 ? -7.052 8.361 -3.476 1.00 93.69 69 PHE A C 1
ATOM 544 O O . PHE A 1 69 ? -6.050 8.183 -2.787 1.00 93.69 69 PHE A O 1
ATOM 551 N N . GLN A 1 70 ? -8.254 8.564 -2.946 1.00 95.12 70 GLN A N 1
ATOM 552 C CA . GLN A 1 70 ? -8.525 8.361 -1.525 1.00 95.12 70 GLN A CA 1
ATOM 553 C C . GLN A 1 70 ? -9.114 6.972 -1.314 1.00 95.12 70 GLN A C 1
ATOM 555 O O . GLN A 1 70 ? -9.966 6.533 -2.092 1.00 95.12 70 GLN A O 1
ATOM 560 N N . ALA A 1 71 ? -8.683 6.298 -0.257 1.00 95.69 71 ALA A N 1
ATOM 561 C CA . ALA A 1 71 ? -9.232 5.014 0.143 1.00 95.69 71 ALA A CA 1
ATOM 562 C C . ALA A 1 71 ? -9.452 4.968 1.652 1.00 95.69 71 ALA A C 1
ATOM 564 O O . ALA A 1 71 ? -8.688 5.553 2.413 1.00 95.69 71 ALA A O 1
ATOM 565 N N . THR A 1 72 ? -10.492 4.262 2.077 1.00 96.25 72 THR A N 1
ATOM 566 C CA . THR A 1 72 ? -10.786 4.014 3.490 1.00 96.25 72 THR A CA 1
ATOM 567 C C . THR A 1 72 ? -10.496 2.574 3.844 1.00 96.25 72 THR A C 1
ATOM 569 O O . THR A 1 72 ? -10.879 1.676 3.086 1.00 96.25 72 THR A O 1
ATOM 572 N N . LEU A 1 73 ? -9.921 2.371 5.024 1.00 95.38 73 LEU A N 1
ATOM 573 C CA . LEU A 1 73 ? -9.772 1.067 5.651 1.00 95.38 73 LEU A CA 1
ATOM 574 C C . LEU A 1 73 ? -10.507 1.062 6.992 1.00 95.38 73 LEU A C 1
ATOM 576 O O . LEU A 1 73 ? -10.377 1.988 7.790 1.00 95.38 73 LEU A O 1
ATOM 580 N N . ASP A 1 74 ? -11.288 0.010 7.206 1.00 94.38 74 ASP A N 1
ATOM 581 C CA . ASP A 1 74 ? -11.818 -0.389 8.506 1.00 94.38 74 ASP A CA 1
ATOM 582 C C . ASP A 1 74 ? -10.969 -1.568 8.982 1.00 94.38 74 ASP A C 1
ATOM 584 O O . ASP A 1 74 ? -10.911 -2.607 8.310 1.00 94.38 74 ASP A O 1
ATOM 588 N N . VAL A 1 75 ? -10.243 -1.374 10.079 1.00 89.94 75 VAL A N 1
ATOM 589 C CA . VAL A 1 75 ? -9.285 -2.344 10.606 1.00 89.94 75 VAL A CA 1
ATOM 590 C C . VAL A 1 75 ? -9.696 -2.807 11.993 1.00 89.94 75 VAL A C 1
ATOM 592 O O . VAL A 1 75 ? -10.078 -2.007 12.839 1.00 89.94 75 VAL A O 1
ATOM 595 N N . GLY A 1 76 ? -9.577 -4.105 12.250 1.00 85.50 76 GLY A N 1
ATOM 596 C CA . GLY A 1 76 ? -9.866 -4.718 13.542 1.00 85.50 76 GLY A CA 1
ATOM 597 C C . GLY A 1 76 ? -8.769 -5.697 13.929 1.00 85.50 76 GLY A C 1
ATOM 598 O O . GLY A 1 76 ? -8.680 -6.784 13.363 1.00 85.50 76 GLY A O 1
ATOM 599 N N . PHE A 1 77 ? -7.940 -5.328 14.905 1.00 73.75 77 PHE A N 1
ATOM 600 C CA . PHE A 1 77 ? -6.872 -6.202 15.405 1.00 73.75 77 PHE A CA 1
ATOM 601 C C . PHE A 1 77 ? -7.411 -7.197 16.443 1.00 73.75 77 PHE A C 1
ATOM 603 O O . PHE A 1 77 ? -6.963 -8.341 16.510 1.00 73.75 77 PHE A O 1
ATOM 610 N N . THR A 1 78 ? -8.408 -6.767 17.222 1.00 70.44 78 THR A N 1
ATOM 611 C CA . THR A 1 78 ? -9.206 -7.579 18.151 1.00 70.44 78 THR A CA 1
ATOM 612 C C . THR A 1 78 ? -10.659 -7.091 18.129 1.00 70.44 78 THR A C 1
ATOM 614 O O . THR A 1 78 ? -10.949 -6.025 17.589 1.00 70.44 78 THR A O 1
ATOM 617 N N . SER A 1 79 ? -11.585 -7.823 18.759 1.00 70.50 79 SER A N 1
ATOM 618 C CA . SER A 1 79 ? -12.997 -7.411 18.860 1.00 70.50 79 SER A CA 1
ATOM 619 C C . SER A 1 79 ? -13.214 -6.081 19.595 1.00 70.50 79 SER A C 1
ATOM 621 O O . SER A 1 79 ? -14.290 -5.502 19.498 1.00 70.50 79 SER A O 1
ATOM 623 N N . THR A 1 80 ? -12.223 -5.610 20.354 1.00 69.56 80 THR A N 1
ATOM 624 C CA . THR A 1 80 ? -12.270 -4.354 21.117 1.00 69.56 80 THR A CA 1
ATOM 625 C C . THR A 1 80 ? -11.349 -3.274 20.554 1.00 69.56 80 THR A C 1
ATOM 627 O O . THR A 1 80 ? -11.393 -2.140 21.026 1.00 69.56 80 THR A O 1
ATOM 630 N N . PHE A 1 81 ? -10.518 -3.606 19.564 1.00 76.81 81 PHE A N 1
ATOM 631 C CA . PHE A 1 81 ? -9.541 -2.698 18.978 1.00 76.81 81 PHE A CA 1
ATOM 632 C C . PHE A 1 81 ? -9.786 -2.581 17.473 1.00 76.81 81 PHE A C 1
ATOM 634 O O . PHE A 1 81 ? -9.174 -3.281 16.659 1.00 76.81 81 PHE A O 1
ATOM 641 N N . THR A 1 82 ? -10.730 -1.702 17.138 1.00 85.81 82 THR A N 1
ATOM 642 C CA . THR A 1 82 ? -11.142 -1.378 15.771 1.00 85.81 82 THR A CA 1
ATOM 643 C C . THR A 1 82 ? -10.887 0.092 15.473 1.00 85.81 82 THR A C 1
ATOM 645 O O . THR A 1 82 ? -11.190 0.940 16.313 1.00 85.81 82 THR A O 1
ATOM 648 N N . ASP A 1 83 ? -10.379 0.396 14.286 1.00 89.44 83 ASP A N 1
ATOM 649 C CA . ASP A 1 83 ? -10.174 1.758 13.798 1.00 89.44 83 ASP A CA 1
ATOM 650 C C . ASP A 1 83 ? -10.711 1.904 12.385 1.00 89.44 83 ASP A C 1
ATOM 652 O O . ASP A 1 83 ? -10.760 0.947 11.614 1.00 89.44 83 ASP A O 1
ATOM 656 N N . LYS A 1 84 ? -11.024 3.139 12.018 1.00 94.12 84 LYS A N 1
ATOM 657 C CA . LYS A 1 84 ? -11.343 3.494 10.645 1.00 94.12 84 LYS A CA 1
ATOM 658 C C . LYS A 1 84 ? -10.562 4.737 10.276 1.00 94.12 84 LYS A C 1
ATOM 660 O O . LYS A 1 84 ? -10.616 5.730 10.994 1.00 94.12 84 LYS A O 1
ATOM 665 N N . TYR A 1 85 ? -9.884 4.688 9.139 1.00 93.69 85 TYR A N 1
ATOM 666 C CA . TYR A 1 85 ? -9.139 5.832 8.633 1.00 93.69 85 TYR A CA 1
ATOM 667 C C . TYR A 1 85 ? -9.202 5.921 7.113 1.00 93.69 85 TYR A C 1
ATOM 669 O O . TYR A 1 85 ? -9.419 4.932 6.402 1.00 93.69 85 TYR A O 1
ATOM 677 N N . THR A 1 86 ? -9.006 7.138 6.627 1.00 95.50 86 THR A N 1
ATOM 678 C CA . THR A 1 86 ? -8.910 7.481 5.216 1.00 95.50 86 THR A CA 1
ATOM 679 C C . THR A 1 86 ? -7.463 7.806 4.895 1.00 95.50 86 THR A C 1
ATOM 681 O O . THR A 1 86 ? -6.817 8.576 5.601 1.00 95.50 86 THR A O 1
ATOM 684 N N . SER A 1 87 ? -6.952 7.257 3.799 1.00 95.81 87 SER A N 1
ATOM 685 C CA . SER A 1 87 ? -5.620 7.557 3.294 1.00 95.81 87 SER A CA 1
ATOM 686 C C . SER A 1 87 ? -5.676 8.171 1.904 1.00 95.81 87 SER A C 1
ATOM 688 O O . SER A 1 87 ? -6.468 7.764 1.051 1.00 95.81 87 SER A O 1
ATOM 690 N N . LEU A 1 88 ? -4.772 9.114 1.655 1.00 95.44 88 LEU A N 1
ATOM 691 C CA . LEU A 1 88 ? -4.395 9.527 0.315 1.00 95.44 88 LEU A CA 1
ATOM 692 C C . LEU A 1 88 ? -3.358 8.547 -0.232 1.00 95.44 88 LEU A C 1
ATOM 694 O O . LEU A 1 88 ? -2.238 8.465 0.274 1.00 95.44 88 LEU A O 1
ATOM 698 N N . VAL A 1 89 ? -3.730 7.812 -1.273 1.00 95.75 89 VAL A N 1
ATOM 699 C CA . VAL A 1 89 ? -2.880 6.815 -1.919 1.00 95.75 89 VAL A CA 1
ATOM 700 C C . VAL A 1 89 ? -2.279 7.413 -3.182 1.00 95.75 89 VAL A C 1
ATOM 702 O O . VAL A 1 89 ? -2.989 7.861 -4.078 1.00 95.75 89 VAL A O 1
ATOM 705 N N . ASN A 1 90 ? -0.953 7.412 -3.248 1.00 95.31 90 ASN A N 1
ATOM 706 C CA . ASN A 1 90 ? -0.150 7.888 -4.360 1.00 95.31 90 ASN A CA 1
ATOM 707 C C . ASN A 1 90 ? 0.559 6.705 -5.007 1.00 95.31 90 ASN A C 1
ATOM 709 O O . ASN A 1 90 ? 1.452 6.107 -4.411 1.00 95.31 90 ASN A O 1
ATOM 713 N N . CYS A 1 91 ? 0.200 6.396 -6.243 1.00 94.44 91 CYS A N 1
ATOM 714 C CA . CYS A 1 91 ? 0.828 5.349 -7.029 1.00 94.44 91 CYS A CA 1
ATOM 715 C C . CYS A 1 91 ? 1.747 5.984 -8.071 1.00 94.44 91 CYS A C 1
ATOM 717 O O . CYS A 1 91 ? 1.3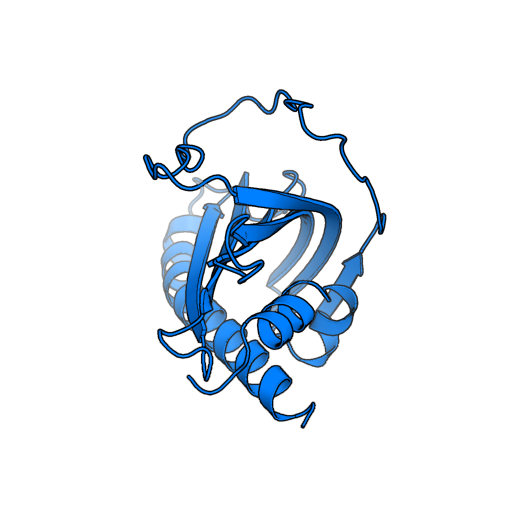58 6.927 -8.766 1.00 94.44 91 CYS A O 1
ATOM 719 N N . ARG A 1 92 ? 2.955 5.449 -8.220 1.00 94.88 92 ARG A N 1
ATOM 720 C CA . ARG A 1 92 ? 3.945 5.907 -9.191 1.00 94.88 92 ARG A CA 1
ATOM 721 C C . ARG A 1 92 ? 4.505 4.721 -9.966 1.00 94.88 92 ARG A C 1
ATOM 723 O O . ARG A 1 92 ? 4.764 3.667 -9.395 1.00 94.88 92 ARG A O 1
ATOM 730 N N . ARG A 1 93 ? 4.739 4.929 -11.260 1.00 93.88 93 ARG A N 1
ATOM 731 C CA . ARG A 1 93 ? 5.552 4.057 -12.115 1.00 93.88 93 ARG A CA 1
ATOM 732 C C . ARG A 1 93 ? 6.624 4.905 -12.786 1.00 93.88 93 ARG A C 1
ATOM 734 O O . ARG A 1 93 ? 6.293 5.902 -13.427 1.00 93.88 93 ARG A O 1
ATOM 741 N N . ILE A 1 94 ? 7.883 4.522 -12.626 1.00 92.69 94 ILE A N 1
ATOM 742 C CA . ILE A 1 94 ? 9.033 5.151 -13.279 1.00 92.69 94 ILE A CA 1
ATOM 743 C C . ILE A 1 94 ? 9.454 4.257 -14.437 1.00 92.69 94 ILE A C 1
ATOM 745 O O . ILE A 1 94 ? 9.675 3.064 -14.240 1.00 92.69 94 ILE A O 1
ATOM 749 N N . GLN A 1 95 ? 9.551 4.823 -15.632 1.00 91.19 95 GLN A N 1
ATOM 750 C CA . GLN A 1 95 ? 9.914 4.111 -16.849 1.00 91.19 95 GLN A CA 1
ATOM 751 C C . GLN A 1 95 ? 11.109 4.805 -17.503 1.00 91.19 95 GLN A C 1
ATOM 753 O O . GLN A 1 95 ? 11.126 6.031 -17.585 1.00 91.19 95 GLN A O 1
ATOM 758 N N . SER A 1 96 ? 12.102 4.032 -17.932 1.00 89.94 96 SER A N 1
ATOM 759 C CA . SER A 1 96 ? 13.246 4.528 -18.695 1.00 89.94 96 SER A CA 1
ATOM 760 C C . SER A 1 96 ? 12.784 5.004 -20.070 1.00 89.94 96 SER A C 1
ATOM 762 O O . SER A 1 96 ? 12.041 4.296 -20.754 1.00 89.94 96 SER A O 1
ATOM 764 N N . ASP A 1 97 ? 13.229 6.187 -20.496 1.00 89.62 97 ASP A N 1
ATOM 765 C CA . ASP A 1 97 ? 12.897 6.696 -21.831 1.00 89.62 97 ASP A CA 1
ATOM 766 C C . ASP A 1 97 ? 13.715 6.001 -22.930 1.00 89.62 97 ASP A C 1
ATOM 768 O O . ASP A 1 97 ? 13.316 6.016 -24.093 1.00 89.62 97 ASP A O 1
ATOM 772 N N . ALA A 1 98 ? 14.856 5.396 -22.580 1.00 90.31 98 ALA A N 1
ATOM 773 C CA . ALA A 1 98 ? 15.772 4.795 -23.547 1.00 90.31 98 ALA A CA 1
ATOM 774 C C . ALA A 1 98 ? 15.228 3.484 -24.132 1.00 90.31 98 ALA A C 1
ATOM 776 O O . ALA A 1 98 ? 15.320 3.251 -25.336 1.00 90.31 98 ALA A O 1
ATOM 777 N N . ASP A 1 99 ? 14.656 2.635 -23.282 1.00 89.31 99 ASP A N 1
ATOM 778 C CA . ASP A 1 99 ? 14.236 1.276 -23.632 1.00 89.31 99 ASP A CA 1
ATOM 779 C C . ASP A 1 99 ? 12.800 0.960 -23.194 1.00 89.31 99 ASP A C 1
ATOM 781 O O . ASP A 1 99 ? 12.328 -0.165 -23.362 1.00 89.31 99 ASP A O 1
ATOM 785 N N . SER A 1 100 ? 12.081 1.946 -22.646 1.00 85.44 100 SER A N 1
ATOM 786 C CA . SER A 1 100 ? 10.730 1.767 -22.109 1.00 85.44 100 SER A CA 1
ATOM 787 C C . SER A 1 100 ? 10.645 0.720 -20.989 1.00 85.44 100 SER A C 1
ATOM 789 O O . SER A 1 100 ? 9.539 0.287 -20.649 1.00 85.44 100 SER A O 1
ATOM 791 N N . SER A 1 101 ? 11.765 0.316 -20.383 1.00 88.88 101 SER A N 1
ATOM 792 C CA . SER A 1 101 ? 11.758 -0.601 -19.246 1.00 88.88 101 SER A CA 1
ATOM 793 C C . SER A 1 101 ? 11.214 0.097 -18.000 1.00 88.88 101 SER A C 1
ATOM 795 O O . SER A 1 101 ? 11.383 1.302 -17.799 1.00 88.88 101 SER A O 1
ATOM 797 N N . VAL A 1 102 ? 10.499 -0.643 -17.152 1.00 90.00 102 VAL A N 1
ATOM 798 C CA . VAL A 1 102 ? 10.036 -0.093 -15.874 1.00 90.00 102 VAL A CA 1
ATOM 799 C C . VAL A 1 102 ? 11.170 -0.191 -14.869 1.00 90.00 102 VAL A C 1
ATOM 801 O O . VAL A 1 102 ? 11.666 -1.280 -14.620 1.00 90.00 102 VAL A O 1
ATOM 804 N N . LEU A 1 103 ? 11.540 0.936 -14.270 1.00 90.31 103 LEU A N 1
ATOM 805 C CA . LEU A 1 103 ? 12.616 1.019 -13.285 1.00 90.31 103 LEU A CA 1
ATOM 806 C C . LEU A 1 103 ? 12.094 0.782 -11.865 1.00 90.31 103 LEU A C 1
ATOM 808 O O . LEU A 1 103 ? 12.745 0.139 -11.047 1.00 90.31 103 LEU A O 1
ATOM 812 N N . GLU A 1 104 ? 10.901 1.294 -11.564 1.00 94.69 104 GLU A N 1
ATOM 813 C CA . GLU A 1 104 ? 10.330 1.227 -10.220 1.00 94.69 104 GLU A CA 1
ATOM 814 C C . GLU A 1 104 ? 8.813 1.421 -10.251 1.00 94.69 104 GLU A C 1
ATOM 816 O O . GLU A 1 104 ? 8.282 2.247 -11.002 1.00 94.69 104 GLU A O 1
ATOM 821 N N . TYR A 1 105 ? 8.121 0.705 -9.372 1.00 95.81 105 TYR A N 1
ATOM 822 C CA . TYR A 1 105 ? 6.780 1.049 -8.926 1.00 95.81 105 TYR A CA 1
ATOM 823 C C . TYR A 1 105 ? 6.823 1.475 -7.464 1.00 95.81 105 TYR A C 1
ATOM 825 O O . TYR A 1 105 ? 7.535 0.870 -6.663 1.00 95.81 105 TYR A O 1
ATOM 833 N N . SER A 1 106 ? 6.010 2.458 -7.093 1.00 96.38 106 SER A N 1
ATOM 834 C CA . SER A 1 106 ? 5.787 2.780 -5.687 1.00 96.38 106 SER A CA 1
ATOM 835 C C . SER A 1 106 ? 4.332 3.090 -5.371 1.00 96.38 106 SER A C 1
ATOM 837 O O . SER A 1 106 ? 3.598 3.635 -6.198 1.00 96.38 106 SER A O 1
ATOM 839 N N . VAL A 1 107 ? 3.908 2.709 -4.167 1.00 96.56 107 VAL A N 1
ATOM 840 C CA . VAL A 1 107 ? 2.580 3.009 -3.619 1.00 96.56 107 VAL A CA 1
ATOM 841 C C . VAL A 1 107 ? 2.773 3.593 -2.230 1.00 96.56 107 VAL A C 1
ATOM 843 O O . VAL A 1 107 ? 3.228 2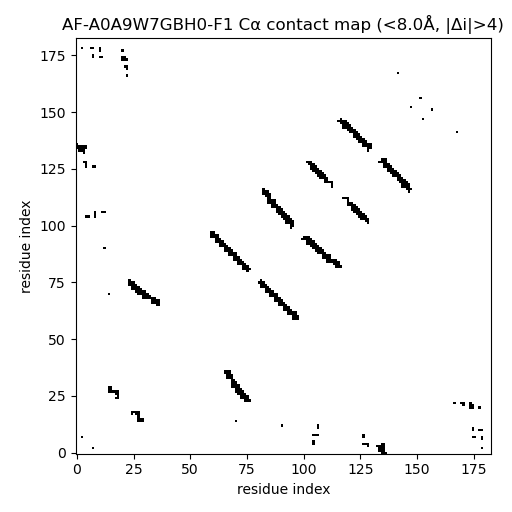.901 -1.325 1.00 96.56 107 VAL A O 1
ATOM 846 N N . HIS A 1 108 ? 2.447 4.871 -2.077 1.00 96.88 108 HIS A N 1
ATOM 847 C CA . HIS A 1 108 ? 2.543 5.603 -0.822 1.00 96.88 108 HIS A CA 1
ATOM 848 C C . HIS A 1 108 ? 1.138 5.945 -0.330 1.00 96.88 108 HIS A C 1
ATOM 850 O O . HIS A 1 108 ? 0.442 6.739 -0.962 1.00 96.88 108 HIS A O 1
ATOM 856 N N . ALA A 1 109 ? 0.727 5.356 0.787 1.00 95.88 109 ALA A N 1
ATOM 857 C CA . ALA A 1 109 ? -0.512 5.697 1.471 1.00 95.88 109 ALA A CA 1
ATOM 858 C C . ALA A 1 109 ? -0.192 6.515 2.723 1.00 95.88 109 ALA A C 1
ATOM 860 O O . ALA A 1 109 ? 0.603 6.078 3.552 1.00 95.88 109 ALA A O 1
ATOM 861 N N . GLN A 1 110 ? -0.823 7.678 2.858 1.00 95.50 110 GLN A N 1
ATOM 862 C CA . GLN A 1 110 ? -0.713 8.539 4.033 1.00 95.50 110 GLN A CA 1
ATOM 863 C C . GLN A 1 110 ? -2.112 8.816 4.573 1.00 95.50 110 GLN A C 1
ATOM 865 O O . GLN A 1 110 ? -2.994 9.189 3.799 1.00 95.50 110 GLN A O 1
ATOM 870 N N . ASP A 1 111 ? -2.333 8.615 5.869 1.00 93.31 111 ASP A N 1
ATOM 871 C CA . ASP A 1 111 ? -3.602 8.934 6.514 1.00 93.31 111 ASP A CA 1
ATOM 872 C C . ASP A 1 111 ? -3.946 10.431 6.428 1.00 93.31 111 ASP A C 1
ATOM 874 O O . ASP A 1 111 ? -3.082 11.299 6.295 1.00 93.31 111 ASP A O 1
ATOM 878 N N . LEU A 1 112 ? -5.240 10.730 6.492 1.00 93.38 112 LEU A N 1
ATOM 879 C CA . LEU A 1 112 ? -5.777 12.089 6.453 1.00 93.38 112 LEU A CA 1
ATOM 880 C C . LEU A 1 112 ? -6.112 12.633 7.853 1.00 93.38 112 LEU A C 1
ATOM 882 O O . LEU A 1 112 ? -6.794 13.652 7.963 1.00 93.38 112 LEU A O 1
ATOM 886 N N . GLY A 1 113 ? -5.631 11.984 8.920 1.00 89.00 113 GLY A N 1
ATOM 887 C CA . GLY A 1 113 ? -5.801 12.443 10.298 1.00 89.00 113 GLY A CA 1
ATOM 888 C C . GLY A 1 113 ? -7.164 12.131 10.923 1.00 89.00 113 GLY A C 1
ATOM 889 O O . GLY A 1 113 ? -7.509 12.730 11.945 1.00 89.00 113 GLY A O 1
ATOM 890 N N . ASP A 1 114 ? -7.937 11.208 10.348 1.00 90.94 114 ASP A N 1
ATOM 891 C CA . ASP A 1 114 ? -9.238 10.752 10.858 1.00 90.94 114 ASP A CA 1
ATOM 892 C C . ASP A 1 114 ? -9.167 9.459 11.693 1.00 90.94 114 ASP A C 1
ATOM 894 O O . ASP A 1 114 ? -10.169 9.072 12.291 1.00 90.94 114 ASP A O 1
ATOM 898 N N . SER A 1 115 ? -7.988 8.832 11.805 1.00 89.44 115 SER A N 1
ATOM 899 C CA . SER A 1 115 ? -7.756 7.701 12.717 1.00 89.44 115 SER A CA 1
ATOM 900 C C . SER A 1 115 ? -8.010 8.094 14.176 1.00 89.44 115 SER A C 1
ATOM 902 O O . SER A 1 115 ? -7.560 9.148 14.639 1.00 89.44 115 SER A O 1
ATOM 904 N N . SER A 1 116 ? -8.657 7.203 14.932 1.00 87.56 116 SER A N 1
ATOM 905 C CA . SER A 1 116 ? -8.875 7.391 16.373 1.00 87.56 116 SER A CA 1
ATOM 906 C C . SER A 1 116 ? -7.640 7.048 17.213 1.00 87.56 116 SER A C 1
ATOM 908 O O . SER A 1 116 ? -7.510 7.531 18.340 1.00 87.56 116 SER A O 1
ATOM 910 N N . PHE A 1 117 ? -6.708 6.253 16.676 1.00 82.69 117 PHE A N 1
ATOM 911 C CA . PHE A 1 117 ? -5.510 5.804 17.394 1.00 82.69 117 PHE A CA 1
ATOM 912 C C . PHE A 1 117 ? -4.227 6.527 16.991 1.00 82.69 117 PHE A C 1
ATOM 914 O O . PHE A 1 117 ? -3.311 6.595 17.814 1.00 82.69 117 PHE A O 1
ATOM 921 N N . PHE A 1 118 ? -4.143 7.089 15.781 1.00 85.56 118 PHE A N 1
ATOM 922 C CA . PHE A 1 118 ? -2.906 7.659 15.234 1.00 85.56 118 PHE A CA 1
ATOM 923 C C . PHE A 1 118 ? -3.055 9.138 14.839 1.00 85.56 118 PHE A C 1
ATOM 925 O O . PHE A 1 118 ? -4.073 9.555 14.287 1.00 85.56 118 PHE A O 1
ATOM 932 N N . TYR A 1 119 ? -2.050 9.954 15.182 1.00 87.25 119 TYR A N 1
ATOM 933 C CA . TYR A 1 119 ? -1.847 11.306 14.639 1.00 87.25 119 TYR A CA 1
ATOM 934 C C . TYR A 1 119 ? -1.264 11.265 13.228 1.00 87.25 119 TYR A C 1
ATOM 936 O O . TYR A 1 119 ? -1.411 12.224 12.479 1.00 87.25 119 TYR A O 1
ATOM 944 N N . GLY A 1 120 ? -0.564 10.179 12.910 1.00 87.44 120 GLY A N 1
ATOM 945 C CA . GLY A 1 120 ? -0.049 9.905 11.584 1.00 87.44 120 GLY A CA 1
ATOM 946 C C . GLY A 1 120 ? 0.114 8.405 11.407 1.00 87.44 120 GLY A C 1
ATOM 947 O O . GLY A 1 120 ? 0.545 7.714 12.326 1.00 87.44 120 GLY A O 1
ATOM 948 N N . LEU A 1 121 ? -0.234 7.901 10.239 1.00 90.25 121 LEU A N 1
ATOM 949 C CA . LEU A 1 121 ? -0.126 6.513 9.831 1.00 90.25 121 LEU A CA 1
ATOM 950 C C . LEU A 1 121 ? 0.166 6.505 8.333 1.00 90.25 121 LEU A C 1
ATOM 952 O O . LEU A 1 121 ? -0.513 7.159 7.541 1.00 90.25 121 LEU A O 1
ATOM 956 N N . GLY A 1 122 ? 1.175 5.754 7.920 1.00 92.81 122 GLY A N 1
ATOM 957 C CA . GLY A 1 122 ? 1.499 5.662 6.510 1.00 92.81 122 GLY A CA 1
ATOM 958 C C . GLY A 1 122 ? 2.247 4.400 6.147 1.00 92.81 122 GLY A C 1
ATOM 959 O O . GLY A 1 122 ? 2.753 3.663 6.995 1.00 92.81 122 GLY A O 1
ATOM 960 N N . SER A 1 123 ? 2.272 4.142 4.848 1.00 94.31 123 SER A N 1
ATOM 961 C CA . SER A 1 123 ? 3.001 3.025 4.276 1.00 94.31 123 SER A CA 1
ATOM 962 C C . SER A 1 123 ? 3.556 3.366 2.902 1.00 94.31 123 SER A C 1
ATOM 964 O O . SER A 1 123 ? 2.947 4.116 2.139 1.00 94.31 123 SER A O 1
ATOM 966 N N . LEU A 1 124 ? 4.710 2.793 2.586 1.00 95.62 124 LEU A N 1
ATOM 967 C CA . LEU A 1 124 ? 5.393 2.909 1.314 1.00 95.62 124 LEU A CA 1
ATOM 968 C C . LEU A 1 124 ? 5.772 1.513 0.833 1.00 95.62 124 LEU A C 1
ATOM 970 O O . LEU A 1 124 ? 6.546 0.806 1.473 1.00 95.62 124 LEU A O 1
ATOM 974 N N . TRP A 1 125 ? 5.249 1.154 -0.330 1.00 96.19 125 TRP A N 1
ATOM 975 C CA . TRP A 1 125 ? 5.733 0.036 -1.121 1.00 96.19 125 TRP A CA 1
ATOM 976 C C . TRP A 1 125 ? 6.670 0.563 -2.191 1.00 96.19 125 TRP A C 1
ATOM 978 O O . TRP A 1 125 ? 6.299 1.480 -2.925 1.00 96.19 125 TRP A O 1
ATOM 988 N N . THR A 1 126 ? 7.832 -0.064 -2.322 1.00 96.00 126 THR A N 1
ATOM 989 C CA . THR A 1 126 ? 8.754 0.154 -3.433 1.00 96.00 126 THR A CA 1
ATOM 990 C C . THR A 1 126 ? 9.077 -1.183 -4.081 1.00 96.00 126 THR A C 1
ATOM 992 O O . THR A 1 126 ? 9.529 -2.113 -3.418 1.00 96.00 126 THR A O 1
ATOM 995 N N . ILE A 1 127 ? 8.809 -1.297 -5.379 1.00 95.25 127 ILE A N 1
ATOM 996 C CA . ILE A 1 127 ? 8.916 -2.543 -6.139 1.00 95.25 127 ILE A CA 1
ATOM 997 C C . ILE A 1 127 ? 9.824 -2.283 -7.337 1.00 95.25 127 ILE A C 1
ATOM 999 O O . ILE A 1 127 ? 9.480 -1.508 -8.232 1.00 95.25 127 ILE A O 1
ATOM 1003 N N . ARG A 1 128 ? 10.971 -2.956 -7.374 1.00 94.62 128 ARG A N 1
ATOM 1004 C CA . ARG A 1 128 ? 11.951 -2.851 -8.461 1.00 94.62 128 ARG A CA 1
ATOM 1005 C C . ARG A 1 128 ? 12.083 -4.198 -9.164 1.00 94.62 128 ARG A C 1
ATOM 1007 O O . ARG A 1 128 ? 12.086 -5.222 -8.475 1.00 94.62 128 ARG A O 1
ATOM 1014 N N . PRO A 1 129 ? 12.174 -4.247 -10.501 1.00 92.81 129 PRO A N 1
ATOM 1015 C CA . PRO A 1 129 ? 12.528 -5.487 -11.176 1.00 92.81 129 PRO A CA 1
ATOM 1016 C C . PRO A 1 129 ? 13.909 -5.973 -10.729 1.00 92.81 129 PRO A C 1
ATOM 1018 O O . PRO A 1 129 ? 14.786 -5.180 -10.397 1.00 92.81 129 PRO A O 1
ATOM 1021 N N . HIS A 1 130 ? 14.094 -7.290 -10.712 1.00 89.94 130 HIS A N 1
ATOM 1022 C CA . HIS A 1 130 ? 15.428 -7.886 -10.692 1.00 89.94 130 HIS A CA 1
ATOM 1023 C C . HIS A 1 130 ? 16.161 -7.594 -12.005 1.00 89.94 130 HIS A C 1
ATOM 1025 O O . HIS A 1 130 ? 15.527 -7.501 -13.063 1.00 89.94 130 HIS A O 1
ATOM 1031 N N . ASP A 1 131 ? 17.491 -7.594 -11.951 1.00 75.81 131 ASP A N 1
ATOM 1032 C CA . ASP A 1 131 ? 18.328 -7.682 -13.144 1.00 75.81 131 ASP A CA 1
ATOM 1033 C C . ASP A 1 131 ? 17.912 -8.922 -13.958 1.00 75.81 131 ASP A C 1
ATOM 1035 O O . ASP A 1 131 ? 17.862 -10.041 -13.443 1.00 75.81 131 ASP A O 1
ATOM 1039 N N . GLY A 1 132 ? 17.511 -8.715 -15.215 1.00 71.81 132 GLY A N 1
ATOM 1040 C CA . GLY A 1 132 ? 16.979 -9.773 -16.088 1.00 71.81 132 GLY A CA 1
ATOM 1041 C C . GLY A 1 132 ? 15.455 -9.980 -16.051 1.00 71.81 132 GLY A C 1
ATOM 1042 O O . GLY A 1 132 ? 14.945 -10.842 -16.762 1.00 71.81 132 GLY A O 1
ATOM 1043 N N . GLY A 1 133 ? 14.700 -9.196 -15.271 1.00 69.62 133 GLY A N 1
ATOM 1044 C CA . GLY A 1 133 ? 13.238 -9.056 -15.402 1.00 69.62 133 GLY A CA 1
ATOM 1045 C C . GLY A 1 133 ? 12.374 -10.235 -14.927 1.00 69.62 133 GLY A C 1
ATOM 1046 O O . GLY A 1 133 ? 11.147 -10.172 -15.033 1.00 69.62 133 GLY A O 1
ATOM 1047 N N . SER A 1 134 ? 12.968 -11.302 -14.386 1.00 79.94 134 SER A N 1
ATOM 1048 C CA . SER A 1 134 ? 12.247 -12.508 -13.941 1.00 79.94 134 SER A CA 1
ATOM 1049 C C . SER A 1 134 ? 11.580 -12.377 -12.565 1.00 79.94 134 SER A C 1
ATOM 1051 O O . SER A 1 134 ? 10.733 -13.199 -12.212 1.00 79.94 134 SER A O 1
ATOM 1053 N N . GLY A 1 135 ? 11.900 -11.331 -11.800 1.00 87.31 135 GLY A N 1
ATOM 1054 C CA . GLY A 1 135 ? 11.416 -11.168 -10.434 1.00 87.31 135 GLY A CA 1
ATOM 1055 C C . GLY A 1 135 ? 11.356 -9.727 -9.944 1.00 87.31 135 GLY A C 1
ATOM 1056 O O . GLY A 1 135 ? 11.628 -8.788 -10.690 1.00 87.31 135 GLY A O 1
ATOM 1057 N N . SER A 1 136 ? 10.993 -9.572 -8.670 1.00 91.12 136 SER A N 1
ATOM 1058 C CA . SER A 1 13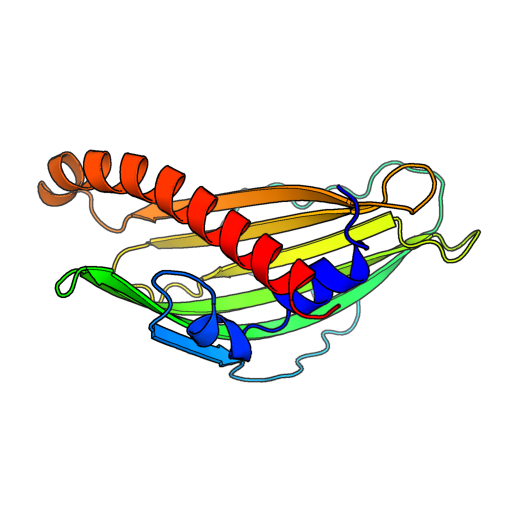6 ? 10.907 -8.277 -7.986 1.00 91.12 136 SER A CA 1
ATOM 1059 C C . SER A 1 136 ? 11.708 -8.257 -6.687 1.00 91.12 136 SER A C 1
ATOM 1061 O O . SER A 1 136 ? 11.640 -9.215 -5.907 1.00 91.12 136 SER A O 1
ATOM 1063 N N . ASN A 1 137 ? 12.376 -7.129 -6.447 1.00 91.81 137 ASN A N 1
ATOM 1064 C CA . ASN A 1 137 ? 12.858 -6.673 -5.149 1.00 91.81 137 ASN A CA 1
ATOM 1065 C C . ASN A 1 137 ? 11.790 -5.758 -4.548 1.00 91.81 137 ASN A C 1
ATOM 1067 O O . ASN A 1 137 ? 11.355 -4.806 -5.199 1.00 91.81 137 ASN A O 1
ATOM 1071 N N . VAL A 1 138 ? 11.345 -6.068 -3.332 1.00 91.50 138 VAL A N 1
ATOM 1072 C CA . VAL A 1 138 ? 10.230 -5.378 -2.676 1.00 91.50 138 VAL A CA 1
ATOM 1073 C C . VAL A 1 138 ? 10.702 -4.847 -1.339 1.00 91.50 138 VAL A C 1
ATOM 1075 O O . VAL A 1 138 ? 11.201 -5.605 -0.512 1.00 91.50 138 VAL A O 1
ATOM 1078 N N . GLU A 1 139 ? 10.501 -3.556 -1.130 1.00 92.62 139 GLU A N 1
ATOM 1079 C CA . GLU A 1 139 ? 10.690 -2.888 0.147 1.00 92.62 139 GLU A CA 1
ATOM 1080 C C . GLU A 1 139 ? 9.330 -2.371 0.615 1.00 92.62 139 GLU A C 1
ATOM 1082 O O . GLU A 1 139 ? 8.630 -1.676 -0.127 1.00 92.62 139 GLU A O 1
ATOM 1087 N N . PHE A 1 140 ? 8.943 -2.751 1.829 1.00 91.25 140 PHE A N 1
ATOM 1088 C CA . PHE A 1 140 ? 7.739 -2.262 2.481 1.00 91.25 140 PHE A CA 1
ATOM 1089 C C . PHE A 1 140 ? 8.138 -1.548 3.765 1.00 91.25 140 PHE A C 1
ATOM 1091 O O . PHE A 1 140 ? 8.765 -2.135 4.648 1.00 91.25 140 PHE A O 1
ATOM 1098 N N . THR A 1 141 ? 7.762 -0.281 3.865 1.00 90.88 141 THR A N 1
ATOM 1099 C CA . THR A 1 141 ? 7.956 0.533 5.060 1.00 90.88 141 THR A CA 1
ATOM 1100 C C . THR A 1 141 ? 6.596 0.991 5.545 1.00 90.88 141 THR A C 1
ATOM 1102 O O . THR A 1 141 ? 5.795 1.490 4.762 1.00 90.88 141 THR A O 1
ATOM 1105 N N . CYS A 1 142 ? 6.336 0.879 6.839 1.00 89.25 142 CYS A N 1
ATOM 1106 C CA . CYS A 1 142 ? 5.183 1.497 7.476 1.00 89.25 142 CYS A CA 1
ATOM 1107 C C . CYS A 1 142 ? 5.645 2.327 8.668 1.00 89.25 142 CYS A C 1
ATOM 1109 O O . CYS A 1 142 ? 6.624 1.984 9.329 1.00 89.25 142 CYS A O 1
ATOM 1111 N N . TRP A 1 143 ? 4.937 3.412 8.948 1.00 87.88 143 TRP A N 1
ATOM 1112 C CA . TRP A 1 143 ? 5.197 4.266 10.101 1.00 87.88 143 TRP A CA 1
ATOM 1113 C C . TRP A 1 143 ? 3.882 4.694 10.731 1.00 87.88 143 TRP A C 1
ATOM 1115 O O . TRP A 1 143 ? 2.848 4.770 10.068 1.00 87.88 143 TRP A O 1
ATOM 1125 N N . TYR A 1 144 ? 3.934 4.990 12.022 1.00 86.56 144 TYR A N 1
ATOM 1126 C CA . TYR A 1 144 ? 2.794 5.481 12.774 1.00 86.56 144 TYR A CA 1
ATOM 1127 C C . TYR A 1 144 ? 3.249 6.402 13.905 1.00 86.56 144 TYR A C 1
ATOM 1129 O O . TYR A 1 144 ? 4.371 6.314 14.400 1.00 86.56 144 TYR A O 1
ATOM 1137 N N . VAL A 1 145 ? 2.350 7.286 14.318 1.00 85.75 145 VAL A N 1
ATOM 1138 C CA . VAL A 1 145 ? 2.495 8.196 15.450 1.00 85.75 145 VAL A CA 1
ATOM 1139 C C . VAL A 1 145 ? 1.233 8.040 16.298 1.00 85.75 145 VAL A C 1
ATOM 1141 O O . VAL A 1 145 ? 0.171 8.498 15.878 1.00 85.75 145 VAL A O 1
ATOM 1144 N N . PRO A 1 146 ? 1.283 7.367 17.457 1.00 82.00 146 PRO A N 1
ATOM 1145 C CA . PRO A 1 146 ? 0.096 7.122 18.278 1.00 82.00 146 PRO A CA 1
ATOM 1146 C C . PRO A 1 146 ? -0.452 8.419 18.901 1.00 82.00 146 PRO A C 1
ATOM 1148 O O . PRO A 1 146 ? 0.307 9.334 19.220 1.00 82.00 146 PRO A O 1
ATOM 1151 N N . ARG A 1 147 ? -1.773 8.497 19.126 1.00 79.69 147 ARG A N 1
ATOM 1152 C CA . ARG A 1 147 ? -2.453 9.700 19.651 1.00 79.69 147 ARG A CA 1
ATOM 1153 C C . ARG A 1 147 ? -2.225 10.006 21.133 1.00 79.69 147 ARG A C 1
ATOM 1155 O O . ARG A 1 147 ? -2.589 11.088 21.588 1.00 79.69 147 ARG A O 1
ATOM 1162 N N . SER A 1 148 ? -1.642 9.096 21.913 1.00 66.25 148 SER A N 1
ATOM 1163 C CA . SER A 1 148 ? -1.678 9.185 23.378 1.00 66.25 148 SER A CA 1
ATOM 1164 C C . SER A 1 148 ? -0.307 9.314 24.044 1.00 66.25 148 SER A C 1
ATOM 1166 O O . SER A 1 148 ? 0.564 8.462 23.889 1.00 66.25 148 SER A O 1
ATOM 1168 N N . SER A 1 149 ? -0.191 10.349 24.882 1.00 53.44 149 SER A N 1
ATOM 1169 C CA . SER A 1 149 ? 0.772 10.518 25.977 1.00 53.44 149 SER A CA 1
ATOM 1170 C C . SER A 1 149 ? 0.236 10.020 27.335 1.00 53.44 149 SER A C 1
ATOM 1172 O O . SER A 1 149 ? 0.895 10.191 28.361 1.00 53.44 149 SER A O 1
ATOM 1174 N N . SER A 1 150 ? -0.954 9.411 27.387 1.00 49.84 150 SER A N 1
ATOM 1175 C CA . SER A 1 150 ? -1.565 8.920 28.626 1.00 49.84 150 SER A CA 1
ATOM 1176 C C . SER A 1 150 ? -1.176 7.470 28.917 1.00 49.84 150 SER A C 1
ATOM 1178 O O . SER A 1 150 ? -0.779 6.717 28.036 1.00 49.84 150 SER A O 1
ATOM 1180 N N . VAL A 1 151 ? -1.303 7.081 30.185 1.00 48.44 151 VAL A N 1
ATOM 1181 C CA . VAL A 1 151 ? -0.901 5.813 30.825 1.00 48.44 151 VAL A CA 1
ATOM 1182 C C . VAL A 1 151 ? -1.270 4.530 30.041 1.00 48.44 151 VAL A C 1
ATOM 1184 O O . VAL A 1 151 ? -0.600 3.512 30.199 1.00 48.44 151 VAL A O 1
ATOM 1187 N N . PHE A 1 152 ? -2.236 4.589 29.118 1.00 51.22 152 PHE A N 1
ATOM 1188 C CA . PHE A 1 152 ? -2.528 3.537 28.131 1.00 51.22 152 PHE A CA 1
ATOM 1189 C C . PHE A 1 152 ? -1.364 3.251 27.157 1.00 51.22 152 PHE A C 1
ATOM 1191 O O . PHE A 1 152 ? -1.107 2.095 26.835 1.00 51.22 152 PHE A O 1
ATOM 1198 N N . ALA A 1 153 ? -0.603 4.265 26.736 1.00 52.16 153 ALA A N 1
ATOM 1199 C CA . ALA A 1 153 ? 0.498 4.147 25.777 1.00 52.16 153 ALA A CA 1
ATOM 1200 C C . ALA A 1 153 ? 1.722 3.387 26.321 1.00 52.16 153 ALA A C 1
ATOM 1202 O O . ALA A 1 153 ? 2.479 2.823 25.540 1.00 52.16 153 ALA A O 1
ATOM 1203 N N . LYS A 1 154 ? 1.915 3.306 27.647 1.00 54.34 154 LYS A N 1
ATOM 1204 C CA . LYS A 1 154 ? 3.053 2.566 28.230 1.00 54.34 154 LYS A CA 1
ATOM 1205 C C . LYS A 1 154 ? 2.827 1.052 28.294 1.00 54.34 154 LYS A C 1
ATOM 1207 O O . LYS A 1 154 ? 3.781 0.303 28.134 1.00 54.34 154 LYS A O 1
ATOM 1212 N N . GLY A 1 155 ? 1.587 0.603 28.503 1.00 54.25 155 GLY A N 1
ATOM 1213 C CA . GLY A 1 155 ? 1.235 -0.826 28.495 1.00 54.25 155 GLY A CA 1
ATOM 1214 C C . GLY A 1 155 ? 0.832 -1.336 27.110 1.00 54.25 155 GLY A C 1
ATOM 1215 O O . GLY A 1 155 ? 1.206 -2.436 26.716 1.00 54.25 155 GLY A O 1
ATOM 1216 N N . VAL A 1 156 ? 0.108 -0.514 26.346 1.00 55.34 156 VAL A N 1
ATOM 1217 C CA . VAL A 1 156 ? -0.339 -0.860 24.993 1.00 55.34 156 VAL A CA 1
ATOM 1218 C C . VAL A 1 156 ? 0.746 -0.572 23.956 1.00 55.34 156 VAL A C 1
ATOM 1220 O O . VAL A 1 156 ? 0.796 -1.288 22.974 1.00 55.34 156 VAL A O 1
ATOM 1223 N N . GLY A 1 157 ? 1.672 0.370 24.178 1.00 54.78 157 GLY A N 1
ATOM 1224 C CA . GLY A 1 157 ? 2.780 0.647 23.248 1.00 54.78 157 GLY A CA 1
ATOM 1225 C C . GLY A 1 157 ? 3.681 -0.565 22.991 1.00 54.78 157 GLY A C 1
ATOM 1226 O O . GLY A 1 157 ? 3.963 -0.874 21.843 1.00 54.78 157 GLY A O 1
ATOM 1227 N N . VAL A 1 158 ? 4.027 -1.333 24.032 1.00 56.16 158 VAL A N 1
ATOM 1228 C CA . VAL A 1 158 ? 4.809 -2.579 23.882 1.00 56.16 158 VAL A CA 1
ATOM 1229 C C . VAL A 1 158 ? 4.009 -3.659 23.144 1.00 56.16 158 VAL A C 1
ATOM 1231 O O . VAL A 1 158 ? 4.561 -4.403 22.335 1.00 56.16 158 VAL A O 1
ATOM 1234 N N . MET A 1 159 ? 2.696 -3.735 23.391 1.00 58.59 159 MET A N 1
ATOM 1235 C CA . MET A 1 159 ? 1.817 -4.640 22.647 1.00 58.59 159 MET A CA 1
ATOM 1236 C C . MET A 1 159 ? 1.639 -4.192 21.195 1.00 58.59 159 MET A C 1
ATOM 1238 O O . MET A 1 159 ? 1.600 -5.044 20.319 1.00 58.59 159 MET A O 1
ATOM 1242 N N . ILE A 1 160 ? 1.570 -2.887 20.932 1.00 62.12 160 ILE A N 1
ATOM 1243 C CA . ILE A 1 160 ? 1.484 -2.285 19.603 1.00 62.12 160 ILE A CA 1
ATOM 1244 C C . ILE A 1 160 ? 2.764 -2.600 18.840 1.00 62.12 160 ILE A C 1
ATOM 1246 O O . ILE A 1 160 ? 2.666 -3.254 17.816 1.00 62.12 160 ILE A O 1
ATOM 1250 N N . ASP A 1 161 ? 3.949 -2.273 19.346 1.00 63.97 161 ASP A N 1
ATOM 1251 C CA . ASP A 1 161 ? 5.195 -2.464 18.591 1.00 63.97 161 ASP A CA 1
ATOM 1252 C C . ASP A 1 161 ? 5.416 -3.941 18.202 1.00 63.97 161 ASP A C 1
ATOM 1254 O O . ASP A 1 161 ? 5.653 -4.250 17.032 1.00 63.97 161 ASP A O 1
ATOM 1258 N N . GLY A 1 162 ? 5.217 -4.878 19.141 1.00 64.38 162 GLY A N 1
ATOM 1259 C CA . GLY A 1 162 ? 5.279 -6.316 18.845 1.00 64.38 162 GLY A CA 1
ATOM 1260 C C . GLY A 1 162 ? 4.152 -6.807 17.923 1.00 64.38 162 GLY A C 1
ATOM 1261 O O . GLY A 1 162 ? 4.358 -7.703 17.100 1.00 64.38 162 GLY A O 1
ATOM 1262 N N . SER A 1 163 ? 2.963 -6.205 18.013 1.00 71.00 163 SER A N 1
ATOM 1263 C CA . SER A 1 163 ? 1.852 -6.514 17.106 1.00 71.00 163 SER A CA 1
ATOM 1264 C C . SER A 1 163 ? 2.080 -5.940 15.714 1.00 71.00 163 SER A C 1
ATOM 1266 O O . SER A 1 163 ? 1.682 -6.576 14.750 1.00 71.00 163 SER A O 1
ATOM 1268 N N . TYR A 1 164 ? 2.738 -4.790 15.569 1.00 72.94 164 TYR A N 1
ATOM 1269 C CA . TYR A 1 164 ? 2.937 -4.121 14.284 1.00 72.94 164 TYR A CA 1
ATOM 1270 C C . TYR A 1 164 ? 3.963 -4.835 13.414 1.00 72.94 164 TYR A C 1
ATOM 1272 O O . TYR A 1 164 ? 3.720 -4.986 12.219 1.00 72.94 164 TYR A O 1
ATOM 1280 N N . GLU A 1 165 ? 5.056 -5.347 13.989 1.00 77.69 165 GLU A N 1
ATOM 1281 C CA . GLU A 1 165 ? 5.984 -6.204 13.239 1.00 77.69 165 GLU A CA 1
ATOM 1282 C C . GLU A 1 165 ? 5.291 -7.498 12.775 1.00 77.69 165 GLU A C 1
ATOM 1284 O O . GLU A 1 165 ? 5.447 -7.942 11.636 1.00 77.69 165 GLU A O 1
ATOM 1289 N N . MET A 1 166 ? 4.470 -8.098 13.639 1.00 80.56 166 MET A N 1
ATOM 1290 C CA . MET A 1 166 ? 3.704 -9.290 13.278 1.00 80.56 166 MET A CA 1
ATOM 1291 C C . MET A 1 166 ? 2.644 -8.989 12.209 1.00 80.56 166 MET A C 1
ATOM 1293 O O . MET A 1 166 ? 2.469 -9.772 11.275 1.00 80.56 166 MET A O 1
ATOM 1297 N N . VAL A 1 167 ? 1.939 -7.863 12.332 1.00 81.69 167 VAL A N 1
ATOM 1298 C CA . VAL A 1 167 ? 0.912 -7.414 11.387 1.00 81.69 167 VAL A CA 1
ATOM 1299 C C . VAL A 1 167 ? 1.542 -7.108 10.037 1.00 81.69 167 VAL A C 1
ATOM 1301 O O . VAL A 1 167 ? 1.038 -7.602 9.035 1.00 81.69 167 VAL A O 1
ATOM 1304 N N . SER A 1 168 ? 2.649 -6.363 9.988 1.00 82.00 168 SER A N 1
ATOM 1305 C CA . SER A 1 168 ? 3.328 -6.030 8.731 1.00 82.00 168 SER A CA 1
ATOM 1306 C C . SER A 1 168 ? 3.817 -7.289 8.017 1.00 82.00 168 SER A C 1
ATOM 1308 O O . SER A 1 168 ? 3.570 -7.445 6.821 1.00 82.00 168 SER A O 1
ATOM 1310 N N . ARG A 1 169 ? 4.391 -8.248 8.757 1.00 86.44 169 ARG A N 1
ATOM 1311 C CA . ARG A 1 169 ? 4.784 -9.558 8.220 1.00 86.44 169 ARG A CA 1
ATOM 1312 C C . ARG A 1 169 ? 3.591 -10.324 7.645 1.00 86.44 169 ARG A C 1
ATOM 1314 O O . ARG A 1 169 ? 3.656 -10.771 6.504 1.00 86.44 169 ARG A O 1
ATOM 1321 N N . ARG A 1 170 ? 2.487 -10.426 8.392 1.00 88.94 170 ARG A N 1
ATOM 1322 C CA . ARG A 1 170 ? 1.261 -11.111 7.940 1.00 88.94 170 ARG A CA 1
ATOM 1323 C C . ARG A 1 170 ? 0.613 -10.431 6.737 1.00 88.94 170 ARG A C 1
ATOM 1325 O O . ARG A 1 170 ? 0.124 -11.114 5.843 1.00 88.94 170 ARG A O 1
ATOM 1332 N N . GLN A 1 171 ? 0.607 -9.100 6.698 1.00 88.75 171 GLN A N 1
ATOM 1333 C CA . GLN A 1 171 ? 0.124 -8.348 5.542 1.00 88.75 171 GLN A CA 1
ATOM 1334 C C . GLN A 1 171 ? 0.975 -8.668 4.318 1.00 88.75 171 GLN A C 1
ATOM 1336 O O . GLN A 1 171 ? 0.440 -9.085 3.295 1.00 88.75 171 GLN A O 1
ATOM 1341 N N . MET A 1 172 ? 2.297 -8.556 4.441 1.00 89.50 172 MET A N 1
ATOM 1342 C CA . MET A 1 172 ? 3.239 -8.904 3.384 1.00 89.50 172 MET A CA 1
ATOM 1343 C C . MET A 1 172 ? 3.023 -10.342 2.868 1.00 89.50 172 MET A C 1
ATOM 1345 O O . MET A 1 172 ? 2.864 -10.544 1.663 1.00 89.50 172 MET A O 1
ATOM 1349 N N . GLU A 1 173 ? 2.922 -11.334 3.758 1.00 91.94 173 GLU A N 1
ATOM 1350 C CA . GLU A 1 173 ? 2.611 -12.733 3.410 1.00 91.94 173 GLU A CA 1
ATOM 1351 C C . GLU A 1 173 ? 1.282 -12.887 2.654 1.00 91.94 173 GLU A C 1
ATOM 1353 O O . GLU A 1 173 ? 1.196 -13.672 1.702 1.00 91.94 173 GLU A O 1
ATOM 1358 N N . ALA A 1 174 ? 0.259 -12.119 3.028 1.00 93.25 174 ALA A N 1
ATOM 1359 C CA . ALA A 1 174 ? -1.032 -12.128 2.355 1.00 93.25 174 ALA A CA 1
ATOM 1360 C C . ALA A 1 174 ? -0.954 -11.556 0.930 1.00 93.25 174 ALA A C 1
ATOM 1362 O O . ALA A 1 174 ? -1.449 -12.188 -0.005 1.00 93.25 174 ALA A O 1
ATOM 1363 N N . PHE A 1 175 ? -0.262 -10.427 0.729 1.00 93.44 175 PHE A N 1
ATOM 1364 C CA . PHE A 1 175 ? -0.000 -9.882 -0.613 1.00 93.44 175 PHE A CA 1
ATOM 1365 C C . PHE A 1 175 ? 0.759 -10.881 -1.490 1.00 93.44 175 PHE A C 1
ATOM 1367 O O . PHE A 1 175 ? 0.448 -11.054 -2.673 1.00 93.44 175 PHE A O 1
ATOM 1374 N N . TRP A 1 176 ? 1.724 -11.590 -0.905 1.00 89.81 176 TRP A N 1
ATOM 1375 C CA . TRP A 1 176 ? 2.458 -12.638 -1.606 1.00 89.81 176 TRP A CA 1
ATOM 1376 C C . TRP A 1 176 ? 1.594 -13.827 -1.994 1.00 89.81 176 TRP A C 1
ATOM 1378 O O . TRP A 1 176 ? 1.713 -14.319 -3.118 1.00 89.81 176 TRP A O 1
ATOM 1388 N N . SER A 1 177 ? 0.740 -14.287 -1.086 1.00 93.06 177 SER A N 1
ATOM 1389 C CA . SER A 1 177 ? -0.172 -15.404 -1.337 1.00 93.06 177 SER A CA 1
ATOM 1390 C C . SER A 1 177 ? -1.159 -15.048 -2.447 1.00 93.06 177 SER A C 1
ATOM 1392 O O . SER A 1 177 ? -1.259 -15.783 -3.430 1.00 93.06 177 SER A O 1
ATOM 1394 N N . ARG A 1 178 ? -1.738 -13.842 -2.396 1.00 94.38 178 ARG A N 1
ATOM 1395 C CA . ARG A 1 178 ? -2.633 -13.323 -3.438 1.00 94.38 178 ARG A CA 1
ATOM 1396 C C . ARG A 1 178 ? -1.964 -13.275 -4.815 1.00 94.38 178 ARG A C 1
ATOM 1398 O O . ARG A 1 178 ? -2.536 -13.711 -5.810 1.00 94.38 178 ARG A O 1
ATOM 1405 N N . CYS A 1 179 ? -0.702 -12.846 -4.883 1.00 91.19 179 CYS A N 1
ATOM 1406 C CA . CYS A 1 179 ? 0.058 -12.853 -6.137 1.00 91.19 179 CYS A CA 1
ATOM 1407 C C . CYS A 1 179 ? 0.293 -14.262 -6.716 1.00 91.19 179 CYS A C 1
ATOM 1409 O O . CYS A 1 179 ? 0.568 -14.383 -7.915 1.00 91.19 179 CYS A O 1
ATOM 1411 N N . LYS A 1 180 ? 0.240 -15.324 -5.905 1.00 88.88 180 LYS A N 1
ATOM 1412 C CA . LYS A 1 180 ? 0.418 -16.712 -6.363 1.00 88.88 180 LYS A CA 1
ATOM 1413 C C . LYS A 1 180 ? -0.888 -17.355 -6.824 1.00 88.88 180 LYS A C 1
ATOM 1415 O O . LYS A 1 180 ? -0.825 -18.172 -7.734 1.00 88.88 180 LYS A O 1
ATOM 1420 N N . GLU A 1 181 ? -2.017 -16.980 -6.227 1.00 85.88 181 GLU A N 1
ATOM 1421 C CA . GLU A 1 181 ? -3.349 -17.516 -6.547 1.00 85.88 181 GLU A CA 1
ATOM 1422 C C . GLU A 1 181 ? -3.848 -17.098 -7.931 1.00 85.88 181 GLU A C 1
ATOM 1424 O O . GLU A 1 181 ? -4.448 -17.907 -8.627 1.00 85.88 181 GLU A O 1
ATOM 1429 N N . ASP A 1 182 ? -3.546 -15.874 -8.370 1.00 64.81 182 ASP A N 1
ATOM 1430 C CA . ASP A 1 182 ? -3.940 -15.381 -9.699 1.00 64.81 182 ASP A CA 1
ATOM 1431 C C . ASP A 1 182 ? -3.034 -15.948 -10.827 1.00 64.81 182 ASP A C 1
ATOM 1433 O O . ASP A 1 182 ? -2.547 -15.184 -11.669 1.00 64.81 182 ASP A O 1
ATOM 1437 N N . ARG A 1 183 ? -2.648 -17.230 -10.771 1.00 54.34 183 ARG A N 1
ATOM 1438 C CA . ARG A 1 183 ? -1.810 -17.917 -11.776 1.00 54.34 183 ARG A CA 1
ATOM 1439 C C . ARG A 1 183 ? -2.637 -18.702 -12.783 1.00 54.34 183 ARG A C 1
ATOM 1441 O O . ARG A 1 183 ? -3.656 -19.293 -12.378 1.00 54.34 183 ARG A O 1
#

Secondary structure (DSSP, 8-state):
--S-HHHHHHHHH-GGGHHHHSTTEEEEEEEEEEE-PPTT---------S--------SS-EEEEEEEEEEEEEEEEETTEEEEEEEEEEEEEEEETTT--EEEEEEEEEE-S--SSEEEEEEEEEEEEPTTSS-EEEEEEEEEEES--STHHHHHHHHHHHHHHHHHHHHHHHHHHHHHH--

Radius of gyration: 17.54 Å; Cα contacts (8 Å, |Δi|>4): 322; chains: 1; bounding box: 36×40×54 Å

Solvent-accessible surface area (backbone atoms only — not comparable to full-atom values): 10396 Å² total; per-residue (Å²): 85,87,46,50,43,70,58,53,50,49,60,73,66,42,49,58,56,34,42,79,61,35,74,48,31,74,38,34,40,65,78,44,88,72,50,74,71,64,94,83,76,79,78,88,76,90,80,82,88,75,82,71,81,69,76,72,97,55,97,66,63,62,49,75,49,72,46,34,32,40,34,37,41,32,36,39,84,47,102,86,47,66,47,49,37,41,25,49,36,39,37,39,38,36,26,35,65,87,77,67,45,68,60,36,37,35,40,38,35,35,50,73,62,60,36,82,59,32,67,39,42,37,35,37,39,40,33,26,52,35,92,87,63,66,13,28,47,76,49,78,49,73,54,73,38,72,65,60,94,49,82,64,41,73,66,45,42,61,53,44,56,61,44,47,59,52,47,53,51,49,36,52,53,31,56,52,50,55,65,58,68,81,109